Protein AF-A0A1I7UQI5-F1 (afdb_monomer)

Solvent-accessible surface area (backbone atoms only — not comparable to full-atom values): 17359 Å² total; per-residue (Å²): 129,86,78,79,86,52,74,76,81,41,58,71,59,46,50,50,52,36,52,53,43,20,53,55,42,33,64,63,50,48,56,49,46,53,48,48,52,52,36,50,53,63,70,44,54,87,53,52,90,80,51,89,63,70,63,57,62,52,50,47,50,56,50,47,51,53,51,18,48,50,52,23,49,43,56,73,73,66,60,62,61,70,64,60,56,54,51,52,51,50,52,52,50,53,51,46,51,51,45,50,50,50,43,52,52,51,50,54,50,47,52,55,50,49,66,68,43,72,80,77,80,76,63,73,63,60,56,52,48,53,54,48,52,54,53,52,46,58,56,46,51,56,53,52,52,50,50,53,50,51,56,49,54,52,50,51,51,52,52,45,51,71,70,48,68,48,63,85,41,45,68,61,50,51,49,50,48,51,55,72,65,49,85,56,94,84,58,100,49,50,83,63,77,79,70,62,77,86,80,50,43,55,61,51,76,48,79,46,66,30,54,35,90,57,96,70,58,70,74,64,72,65,64,48,58,70,55,73,56,53,78,49,78,47,79,43,32,25,43,76,63,89,94,45,77,44,82,35,94,85,49,92,42,64,30,30,42,38,39,39,40,31,40,34,82,91,42,82,45,41,38,39,36,39,38,37,36,25,46,78,86,39,71,50,59,57,33,39,40,34,43,38,28,79,44,64,50,80,53,79,67,73,57,127

Organism: NCBI:txid1561998

Structure (mmCIF, N/CA/C/O backbone):
data_AF-A0A1I7UQI5-F1
#
_entry.id   AF-A0A1I7UQI5-F1
#
loop_
_atom_site.group_PDB
_atom_site.id
_atom_site.type_symbol
_atom_site.label_atom_id
_atom_site.label_alt_id
_atom_site.label_comp_id
_atom_site.label_asym_id
_atom_site.label_entity_id
_atom_site.label_seq_id
_atom_site.pdbx_PDB_ins_code
_atom_site.Cartn_x
_atom_site.Cartn_y
_atom_site.Cartn_z
_atom_site.occupancy
_atom_site.B_iso_or_equiv
_atom_site.auth_seq_id
_atom_site.auth_comp_id
_atom_site.auth_asym_id
_atom_site.auth_atom_id
_atom_site.pdbx_PDB_model_num
ATOM 1 N N . MET A 1 1 ? -11.517 12.224 18.171 1.00 33.91 1 MET A N 1
ATOM 2 C CA . MET A 1 1 ? -10.289 12.593 17.431 1.00 33.91 1 MET A CA 1
ATOM 3 C C . MET A 1 1 ? -10.422 14.036 16.975 1.00 33.91 1 MET A C 1
ATOM 5 O O . MET A 1 1 ? -11.506 14.374 16.504 1.00 33.91 1 MET A O 1
ATOM 9 N N . PRO A 1 2 ? -9.399 14.891 17.147 1.00 33.44 2 PRO A N 1
ATOM 10 C CA . PRO A 1 2 ? -9.451 16.254 16.631 1.00 33.44 2 PRO A CA 1
ATOM 11 C C . PRO A 1 2 ? -9.632 16.196 15.111 1.00 33.44 2 PRO A C 1
ATOM 13 O O . PRO A 1 2 ? -8.863 15.538 14.413 1.00 33.44 2 PRO A O 1
ATOM 16 N N . ARG A 1 3 ? -10.695 16.830 14.601 1.00 43.22 3 ARG A N 1
ATOM 17 C CA . ARG A 1 3 ? -10.880 17.018 13.159 1.00 43.22 3 ARG A CA 1
ATOM 18 C C . ARG A 1 3 ? -9.778 17.959 12.690 1.00 43.22 3 ARG A C 1
ATOM 20 O O . ARG A 1 3 ? -9.823 19.145 13.004 1.00 43.22 3 ARG A O 1
ATOM 27 N N . ILE A 1 4 ? -8.799 17.416 11.974 1.00 56.75 4 ILE A N 1
ATOM 28 C CA . ILE A 1 4 ? -7.805 18.205 11.245 1.00 56.75 4 ILE A CA 1
ATOM 29 C C . ILE A 1 4 ? -8.594 19.099 10.284 1.00 56.75 4 ILE A C 1
ATOM 31 O O . ILE A 1 4 ? -9.298 18.586 9.414 1.00 56.75 4 ILE A O 1
ATOM 35 N N . LYS A 1 5 ? -8.562 20.418 10.509 1.00 60.91 5 LYS A N 1
ATOM 36 C CA . LYS A 1 5 ? -9.295 21.380 9.676 1.00 60.91 5 LYS A CA 1
ATOM 37 C C . LYS A 1 5 ? -8.558 21.617 8.363 1.00 60.91 5 LYS A C 1
ATOM 39 O O . LYS A 1 5 ? -9.214 21.638 7.331 1.00 60.91 5 LYS A O 1
ATOM 44 N N . ASN A 1 6 ? -7.224 21.698 8.401 1.00 67.44 6 ASN A N 1
ATOM 45 C CA . ASN A 1 6 ? -6.368 21.783 7.222 1.00 67.44 6 ASN A CA 1
ATOM 46 C C . ASN A 1 6 ? -5.118 20.901 7.384 1.00 67.44 6 ASN A C 1
ATOM 48 O O . ASN A 1 6 ? -4.463 20.906 8.422 1.00 67.44 6 ASN A O 1
ATOM 52 N N . LEU A 1 7 ? -4.749 20.165 6.330 1.00 65.94 7 LEU A N 1
ATOM 53 C CA . LEU A 1 7 ? -3.522 19.347 6.291 1.00 65.94 7 LEU A CA 1
ATOM 54 C C . LEU A 1 7 ? -2.232 20.181 6.435 1.00 65.94 7 LEU A C 1
ATOM 56 O O . LEU A 1 7 ? -1.193 19.652 6.824 1.00 65.94 7 LEU A O 1
ATOM 60 N N . TRP A 1 8 ? -2.314 21.483 6.161 1.00 72.25 8 TRP A N 1
ATOM 61 C CA . TRP A 1 8 ? -1.211 22.441 6.255 1.00 72.25 8 TRP A CA 1
ATOM 62 C C . TRP A 1 8 ? -0.840 22.834 7.689 1.00 72.25 8 TRP A C 1
ATOM 64 O O . TRP A 1 8 ? 0.260 23.335 7.907 1.00 72.25 8 TRP A O 1
ATOM 74 N N . ASP A 1 9 ? -1.702 22.551 8.669 1.00 77.38 9 ASP A N 1
ATOM 75 C CA . ASP A 1 9 ? -1.459 22.890 10.077 1.00 77.38 9 ASP A CA 1
ATOM 76 C C . ASP A 1 9 ? -0.324 22.036 10.695 1.00 77.38 9 ASP A C 1
ATOM 78 O O . ASP A 1 9 ? 0.240 22.391 11.728 1.00 77.38 9 ASP A O 1
ATOM 82 N N . TYR A 1 10 ? 0.046 20.920 10.046 1.00 79.94 10 TYR A N 1
ATOM 83 C CA . TYR A 1 10 ? 1.079 19.979 10.502 1.00 79.94 10 TYR A CA 1
ATOM 84 C C . TYR A 1 10 ? 2.062 19.617 9.369 1.00 79.94 10 TYR A C 1
ATOM 86 O O . TYR A 1 10 ? 2.028 18.499 8.842 1.00 79.94 10 TYR A O 1
ATOM 94 N N . PRO A 1 11 ? 2.984 20.525 8.996 1.00 79.81 11 PRO A N 1
ATOM 95 C CA . PRO A 1 11 ? 3.821 20.379 7.801 1.00 79.81 11 PRO A CA 1
ATOM 96 C C . PRO A 1 11 ? 4.747 19.156 7.842 1.00 79.81 11 PRO A C 1
ATOM 98 O O . PRO A 1 11 ? 4.950 18.505 6.820 1.00 79.81 11 PRO A O 1
ATOM 101 N N . PHE A 1 12 ? 5.266 18.782 9.015 1.00 83.25 12 PHE A N 1
ATOM 102 C CA . PHE A 1 12 ? 6.121 17.596 9.157 1.00 83.25 12 PHE A CA 1
ATOM 103 C C . PHE A 1 12 ? 5.365 16.287 8.914 1.00 83.25 12 PHE A C 1
ATOM 105 O O . PHE A 1 12 ? 5.906 15.349 8.332 1.00 83.25 12 PHE A O 1
ATOM 112 N N . LEU A 1 13 ? 4.101 16.229 9.335 1.00 80.75 13 LEU A N 1
ATOM 113 C CA . LEU A 1 13 ? 3.256 15.055 9.147 1.00 80.75 13 LEU A CA 1
ATOM 114 C C . LEU A 1 13 ? 2.812 14.941 7.683 1.00 80.75 13 LEU A C 1
ATOM 116 O O . LEU A 1 13 ? 2.851 13.849 7.121 1.00 80.75 13 LEU A O 1
ATOM 120 N N . LEU A 1 14 ? 2.499 16.074 7.044 1.00 83.12 14 LEU A N 1
ATOM 121 C CA . LEU A 1 14 ? 2.234 16.153 5.607 1.00 83.12 14 LEU A CA 1
ATOM 122 C C . LEU A 1 14 ? 3.444 15.694 4.778 1.00 83.12 14 LEU A C 1
ATOM 124 O O . LEU A 1 14 ? 3.298 14.869 3.879 1.00 83.12 14 LEU A O 1
ATOM 128 N N . LEU A 1 15 ? 4.645 16.177 5.112 1.00 84.69 15 LEU A N 1
ATOM 129 C CA . LEU A 1 15 ? 5.886 15.772 4.450 1.00 84.69 15 LEU A CA 1
ATOM 130 C C . LEU A 1 15 ? 6.135 14.265 4.598 1.00 84.69 15 LEU A C 1
ATOM 132 O O . LEU A 1 15 ? 6.455 13.596 3.617 1.00 84.69 15 LEU A O 1
ATOM 136 N N . GLY A 1 16 ? 5.936 13.719 5.802 1.00 83.44 16 GLY A N 1
ATOM 137 C CA . GLY A 1 16 ? 6.045 12.282 6.055 1.00 83.44 16 GLY A CA 1
ATOM 138 C C . GLY A 1 16 ? 5.052 11.460 5.229 1.00 83.44 16 GLY A C 1
ATOM 139 O O . GLY A 1 16 ? 5.432 10.454 4.633 1.00 83.44 16 GLY A O 1
ATOM 140 N N . MET A 1 17 ? 3.798 11.913 5.123 1.00 82.38 17 MET A N 1
ATOM 141 C CA . MET A 1 17 ? 2.784 11.269 4.282 1.00 82.38 17 MET A CA 1
ATOM 142 C C . MET A 1 17 ? 3.171 11.286 2.800 1.00 82.38 17 MET A C 1
ATOM 144 O O . MET A 1 17 ? 3.051 10.254 2.136 1.00 82.38 17 MET A O 1
ATOM 148 N N . ILE A 1 18 ? 3.668 12.417 2.288 1.00 87.44 18 ILE A N 1
ATOM 149 C CA . ILE A 1 18 ? 4.123 12.539 0.895 1.00 87.44 18 ILE A CA 1
ATOM 150 C C . ILE A 1 18 ? 5.292 11.588 0.636 1.00 87.44 18 ILE A C 1
ATOM 152 O O . ILE A 1 18 ? 5.240 10.829 -0.325 1.00 87.44 18 ILE A O 1
ATOM 156 N N . LEU A 1 19 ? 6.304 11.567 1.507 1.00 87.56 19 LEU A N 1
ATOM 157 C CA . LEU A 1 19 ? 7.486 10.710 1.354 1.00 87.56 19 LEU A CA 1
ATOM 158 C C . LEU A 1 19 ? 7.141 9.216 1.368 1.00 87.56 19 LEU A C 1
ATOM 160 O O . LEU A 1 19 ? 7.628 8.464 0.526 1.00 87.56 19 LEU A O 1
ATOM 164 N N . ILE A 1 20 ? 6.281 8.782 2.294 1.00 86.94 20 ILE A N 1
ATOM 165 C CA . ILE A 1 20 ? 5.856 7.378 2.380 1.00 86.94 20 ILE A CA 1
ATOM 166 C C . ILE A 1 20 ? 5.058 6.987 1.131 1.00 86.94 20 ILE A C 1
ATOM 168 O O . ILE A 1 20 ? 5.325 5.954 0.518 1.00 86.94 20 ILE A O 1
ATOM 172 N N . THR A 1 21 ? 4.104 7.824 0.720 1.00 86.69 21 THR A N 1
ATOM 173 C CA . THR A 1 21 ? 3.265 7.555 -0.461 1.00 86.69 21 THR A CA 1
ATOM 174 C C . THR A 1 21 ? 4.098 7.555 -1.744 1.00 86.69 21 THR A C 1
ATOM 176 O O . THR A 1 21 ? 3.909 6.701 -2.611 1.00 86.69 21 THR A O 1
ATOM 179 N N . HIS A 1 22 ? 5.067 8.468 -1.841 1.00 90.75 22 HIS A N 1
ATOM 180 C CA . HIS A 1 22 ? 6.046 8.524 -2.919 1.00 90.75 22 HIS A CA 1
ATOM 181 C C . HIS A 1 22 ? 6.841 7.222 -3.016 1.00 90.75 22 HIS A C 1
ATOM 183 O O . HIS A 1 22 ? 6.893 6.620 -4.084 1.00 90.75 22 HIS A O 1
ATOM 189 N N . TYR A 1 23 ? 7.399 6.750 -1.898 1.00 89.06 23 TYR A N 1
ATOM 190 C CA . TYR A 1 23 ? 8.184 5.518 -1.855 1.00 89.06 23 TYR A CA 1
ATOM 191 C C . TYR A 1 23 ? 7.389 4.295 -2.339 1.00 89.06 23 TYR A C 1
ATOM 193 O O . TYR A 1 23 ? 7.887 3.509 -3.153 1.00 89.06 23 TYR A O 1
ATOM 201 N N . TYR A 1 24 ? 6.138 4.149 -1.891 1.00 86.25 24 TYR A N 1
ATOM 202 C CA . TYR A 1 24 ? 5.274 3.060 -2.352 1.00 86.25 24 TYR A CA 1
ATOM 203 C C . TYR A 1 24 ? 4.961 3.168 -3.843 1.00 86.25 24 TYR A C 1
ATOM 205 O O . TYR A 1 24 ? 5.088 2.183 -4.569 1.00 86.25 24 TYR A O 1
ATOM 213 N N . THR A 1 25 ? 4.615 4.367 -4.314 1.00 87.12 25 THR A N 1
ATOM 214 C CA . THR A 1 25 ? 4.312 4.598 -5.732 1.00 87.12 25 THR A CA 1
ATOM 215 C C . THR A 1 25 ? 5.527 4.295 -6.603 1.00 87.12 25 THR A C 1
ATOM 217 O O . THR A 1 25 ? 5.424 3.535 -7.565 1.00 87.12 25 THR A O 1
ATOM 220 N N . PHE A 1 26 ? 6.696 4.811 -6.228 1.00 90.31 26 PHE A N 1
ATOM 221 C CA . PHE A 1 26 ? 7.940 4.573 -6.947 1.00 90.31 26 PHE A CA 1
ATOM 222 C C . PHE A 1 26 ? 8.262 3.082 -7.025 1.00 90.31 26 PHE A C 1
ATOM 224 O O . PHE A 1 26 ? 8.600 2.591 -8.096 1.00 90.31 26 PHE A O 1
ATOM 231 N N . SER A 1 27 ? 8.079 2.332 -5.936 1.00 85.19 27 SER A N 1
ATOM 232 C CA . SER A 1 27 ? 8.326 0.883 -5.915 1.00 85.19 27 SER A CA 1
ATOM 233 C C . SER A 1 27 ? 7.479 0.122 -6.945 1.00 85.19 27 SER A C 1
ATOM 235 O O . SER A 1 27 ? 7.975 -0.808 -7.582 1.00 85.19 27 SER A O 1
ATOM 237 N N . VAL A 1 28 ? 6.226 0.539 -7.157 1.00 81.19 28 VAL A N 1
ATOM 238 C CA . VAL A 1 28 ? 5.327 -0.064 -8.155 1.00 81.19 28 VAL A CA 1
ATOM 239 C C . VAL A 1 28 ? 5.726 0.340 -9.578 1.00 81.19 28 VAL A C 1
ATOM 241 O O . VAL A 1 28 ? 5.841 -0.510 -10.464 1.00 81.19 28 VAL A O 1
ATOM 244 N N . VAL A 1 29 ? 5.968 1.631 -9.826 1.00 86.69 29 VAL A N 1
ATOM 245 C CA . VAL A 1 29 ? 6.236 2.134 -11.186 1.00 86.69 29 VAL A CA 1
ATOM 246 C C . VAL A 1 29 ? 7.680 1.840 -11.634 1.00 86.69 29 VAL A C 1
ATOM 248 O O . VAL A 1 29 ? 7.923 1.676 -12.830 1.00 86.69 29 VAL A O 1
ATOM 251 N N . ALA A 1 30 ? 8.629 1.654 -10.710 1.00 86.81 30 ALA A N 1
ATOM 252 C CA . ALA A 1 30 ? 10.024 1.315 -11.007 1.00 86.81 30 ALA A CA 1
ATOM 253 C C . ALA A 1 30 ? 10.160 0.054 -11.872 1.00 86.81 30 ALA A C 1
ATOM 255 O O . ALA A 1 30 ? 10.997 0.013 -12.776 1.00 86.81 30 ALA A O 1
ATOM 256 N N . LEU A 1 31 ? 9.297 -0.948 -11.672 1.00 80.75 31 LEU A N 1
ATOM 257 C CA . LEU A 1 31 ? 9.286 -2.146 -12.514 1.00 80.75 31 LEU A CA 1
ATOM 258 C C . LEU A 1 31 ? 8.935 -1.830 -13.978 1.00 80.75 31 LEU A C 1
ATOM 260 O O . LEU A 1 31 ? 9.502 -2.421 -14.901 1.00 80.75 31 LEU A O 1
ATOM 264 N N . THR A 1 32 ? 8.040 -0.867 -14.188 1.00 84.38 32 THR A N 1
ATOM 265 C CA . THR A 1 32 ? 7.670 -0.376 -15.522 1.00 84.38 32 THR A CA 1
ATOM 266 C C . THR A 1 32 ? 8.858 0.323 -16.183 1.00 84.38 32 THR A C 1
ATOM 268 O O . THR A 1 32 ? 9.126 0.123 -17.365 1.00 84.38 32 THR A O 1
ATOM 271 N N . GLY A 1 33 ? 9.637 1.095 -15.418 1.00 87.06 33 GLY A N 1
ATOM 272 C CA . GLY A 1 33 ? 10.876 1.691 -15.925 1.00 87.06 33 GLY A CA 1
ATOM 273 C C . GLY A 1 33 ? 11.925 0.652 -16.304 1.00 87.06 33 GLY A C 1
ATOM 274 O O . GLY A 1 33 ? 12.543 0.770 -17.359 1.00 87.06 33 GLY A O 1
ATOM 275 N N . LEU A 1 34 ? 12.092 -0.399 -15.494 1.00 84.12 34 LEU A N 1
ATOM 276 C CA . LEU A 1 34 ? 13.011 -1.499 -15.800 1.00 84.12 34 LEU A CA 1
ATOM 277 C C . LEU A 1 34 ? 12.591 -2.252 -17.069 1.00 84.12 34 LEU A C 1
ATOM 279 O O . LEU A 1 34 ? 13.417 -2.490 -17.946 1.00 84.12 34 LEU A O 1
ATOM 283 N N . THR A 1 35 ? 11.312 -2.602 -17.219 1.00 82.50 35 THR A N 1
ATOM 284 C CA . THR A 1 35 ? 10.811 -3.249 -18.447 1.00 82.50 35 THR A CA 1
ATOM 285 C C . THR A 1 35 ? 10.954 -2.338 -19.668 1.00 82.50 35 THR A C 1
ATOM 287 O O . THR A 1 35 ? 11.328 -2.807 -20.747 1.00 82.50 35 THR A O 1
ATOM 290 N N . PHE A 1 36 ? 10.740 -1.033 -19.511 1.00 86.38 36 PHE A N 1
ATOM 291 C CA . PHE A 1 36 ? 10.950 -0.063 -20.581 1.00 86.38 36 PHE A CA 1
ATOM 292 C C . PHE A 1 36 ? 12.431 0.063 -20.976 1.00 86.38 36 PHE A C 1
ATOM 294 O O . PHE A 1 36 ? 12.756 -0.022 -22.160 1.00 86.38 36 PHE A O 1
ATOM 301 N N . GLU A 1 37 ? 13.350 0.161 -20.009 1.00 85.88 37 GLU A N 1
ATOM 302 C CA . GLU A 1 37 ? 14.800 0.149 -20.255 1.00 85.88 37 GLU A CA 1
ATOM 303 C C . GLU A 1 37 ? 15.207 -1.094 -21.062 1.00 85.88 37 GLU A C 1
ATOM 305 O O . GLU A 1 37 ? 15.914 -0.995 -22.069 1.00 85.88 37 GLU A O 1
ATOM 310 N N . ARG A 1 38 ? 14.711 -2.271 -20.664 1.00 81.12 38 ARG A N 1
ATOM 311 C CA . ARG A 1 38 ? 14.996 -3.537 -21.356 1.00 81.12 38 ARG A CA 1
ATOM 312 C C . ARG A 1 38 ? 14.400 -3.581 -22.760 1.00 81.12 38 ARG A C 1
ATOM 314 O O . ARG A 1 38 ? 15.026 -4.134 -23.666 1.00 81.12 38 ARG A O 1
ATOM 321 N N . SER A 1 39 ? 13.241 -2.961 -22.969 1.00 82.94 39 SER A N 1
ATOM 322 C CA . SER A 1 39 ? 12.638 -2.803 -24.299 1.00 82.94 39 SER A CA 1
ATOM 323 C C . SER A 1 39 ? 13.526 -1.949 -25.207 1.00 82.94 39 SER A C 1
ATOM 325 O O . SER A 1 39 ? 13.836 -2.363 -26.323 1.00 82.94 39 SER A O 1
ATOM 327 N N . CYS A 1 40 ? 14.029 -0.819 -24.700 1.00 82.88 40 CYS A N 1
ATOM 328 C CA . CYS A 1 40 ? 14.986 0.038 -25.403 1.00 82.88 40 CYS A CA 1
ATOM 329 C C . CYS A 1 40 ? 16.292 -0.701 -25.732 1.00 82.88 40 CYS A C 1
ATOM 331 O O . CYS A 1 40 ? 16.776 -0.623 -26.861 1.00 82.88 40 CYS A O 1
ATOM 333 N N . ALA A 1 41 ? 16.849 -1.456 -24.780 1.00 78.75 41 ALA A N 1
ATOM 334 C CA . ALA A 1 41 ? 18.060 -2.249 -25.001 1.00 78.75 41 ALA A CA 1
ATOM 335 C C . ALA A 1 41 ? 17.860 -3.334 -26.075 1.00 78.75 41 ALA A C 1
ATOM 337 O O . ALA A 1 41 ? 18.749 -3.572 -26.889 1.00 78.75 41 ALA A O 1
ATOM 338 N N . THR A 1 42 ? 16.675 -3.951 -26.116 1.00 77.62 42 THR A N 1
ATOM 339 C CA . THR A 1 42 ? 16.319 -4.950 -27.136 1.00 77.62 42 THR A CA 1
ATOM 340 C C . THR A 1 42 ? 16.144 -4.309 -28.515 1.00 77.62 42 THR A C 1
ATOM 342 O O . THR A 1 42 ? 16.568 -4.884 -29.515 1.00 77.62 42 THR A O 1
ATOM 345 N N . PHE A 1 43 ? 15.561 -3.109 -28.582 1.00 79.38 43 PHE A N 1
ATOM 346 C CA . PHE A 1 43 ? 15.359 -2.379 -29.835 1.00 79.38 43 PHE A CA 1
ATOM 347 C C . PHE A 1 43 ? 16.677 -1.893 -30.456 1.00 79.38 43 PHE A C 1
ATOM 349 O O . PHE A 1 43 ? 16.902 -2.068 -31.652 1.00 79.38 43 PHE A O 1
ATOM 356 N N . TRP A 1 44 ? 17.580 -1.328 -29.648 1.00 75.81 44 TRP A N 1
ATOM 357 C CA . TRP A 1 44 ? 18.878 -0.809 -30.107 1.00 75.81 44 TRP A CA 1
ATOM 358 C C . TRP A 1 44 ? 20.014 -1.836 -30.083 1.00 75.81 44 TRP A C 1
ATOM 360 O O . TRP A 1 44 ? 21.183 -1.456 -30.051 1.00 75.81 44 TRP A O 1
ATOM 370 N N . MET A 1 45 ? 19.695 -3.127 -30.152 1.00 72.44 45 MET A N 1
ATOM 371 C CA . MET A 1 45 ? 20.692 -4.199 -30.090 1.00 72.44 45 MET A CA 1
ATOM 372 C C . MET A 1 45 ? 21.771 -4.087 -31.183 1.00 72.44 45 MET A C 1
ATOM 374 O O . MET A 1 45 ? 22.927 -4.399 -30.922 1.00 72.44 45 MET A O 1
ATOM 378 N N . ASN A 1 46 ? 21.422 -3.580 -32.372 1.00 66.94 46 ASN A N 1
ATOM 379 C CA . ASN A 1 46 ? 22.356 -3.445 -33.499 1.00 66.94 46 ASN A CA 1
ATOM 380 C C . ASN A 1 46 ? 23.434 -2.366 -33.290 1.00 66.94 46 ASN A C 1
ATOM 382 O O . ASN A 1 46 ? 24.576 -2.569 -33.681 1.00 66.94 46 ASN A O 1
ATOM 386 N N . ASP A 1 47 ? 23.086 -1.238 -32.663 1.00 70.56 47 ASP A N 1
ATOM 387 C CA . ASP A 1 47 ? 23.998 -0.094 -32.461 1.00 70.56 47 ASP A CA 1
ATOM 388 C C . ASP A 1 47 ? 24.636 -0.085 -31.065 1.00 70.56 47 ASP A C 1
ATOM 390 O O . ASP A 1 47 ? 25.312 0.875 -30.671 1.00 70.56 47 ASP A O 1
ATOM 394 N N . TYR A 1 48 ? 24.379 -1.134 -30.285 1.00 63.75 48 TYR A N 1
ATOM 395 C CA . TYR A 1 48 ? 24.766 -1.210 -28.884 1.00 63.75 48 TYR A CA 1
ATOM 396 C C . TYR A 1 48 ? 26.292 -1.187 -28.704 1.00 63.75 48 TYR A C 1
ATOM 398 O O . TYR A 1 48 ? 26.793 -0.617 -27.736 1.00 63.75 48 TYR A O 1
ATOM 406 N N . GLU A 1 49 ? 27.035 -1.742 -29.668 1.00 57.34 49 GLU A N 1
ATOM 407 C CA . GLU A 1 49 ? 28.505 -1.770 -29.674 1.00 57.34 49 GLU A CA 1
ATOM 408 C C . GLU A 1 49 ? 29.129 -0.381 -29.912 1.00 57.34 49 GLU A C 1
ATOM 410 O O . GLU A 1 49 ? 30.224 -0.101 -29.426 1.00 57.34 49 GLU A O 1
ATOM 415 N N . SER A 1 50 ? 28.444 0.517 -30.627 1.00 62.91 50 SER A N 1
ATOM 416 C CA . SER A 1 50 ? 29.045 1.770 -31.107 1.00 62.91 50 SER A CA 1
ATOM 417 C C . SER A 1 50 ? 28.720 2.992 -30.250 1.00 62.91 50 SER A C 1
ATOM 419 O O . SER A 1 50 ? 29.462 3.974 -30.278 1.00 62.91 50 SER A O 1
ATOM 421 N N . LYS A 1 51 ? 27.611 2.980 -29.496 1.00 75.62 51 LYS A N 1
ATOM 422 C CA . LYS A 1 51 ? 27.168 4.145 -28.710 1.00 75.62 51 LYS A CA 1
ATOM 423 C C . LYS A 1 51 ? 26.684 3.743 -27.319 1.00 75.62 51 LYS A C 1
ATOM 425 O O . LYS A 1 51 ? 25.587 3.211 -27.170 1.00 75.62 51 LYS A O 1
ATOM 430 N N . LYS A 1 52 ? 27.443 4.112 -26.280 1.00 76.44 52 LYS A N 1
ATOM 431 C CA . LYS A 1 52 ? 26.960 4.083 -24.888 1.00 76.44 52 LYS A CA 1
ATOM 432 C C . LYS A 1 52 ? 25.886 5.160 -24.699 1.00 76.44 52 LYS A C 1
ATOM 434 O O . LYS A 1 52 ? 26.123 6.323 -25.018 1.00 76.44 52 LYS A O 1
ATOM 439 N N . ARG A 1 53 ? 24.712 4.789 -24.174 1.00 79.06 53 ARG A N 1
ATOM 440 C CA . ARG A 1 53 ? 23.561 5.699 -23.984 1.00 79.06 53 ARG A CA 1
ATOM 441 C C . ARG A 1 53 ? 23.087 5.741 -22.522 1.00 79.06 53 ARG A C 1
ATOM 443 O O . ARG A 1 53 ? 21.960 5.336 -22.245 1.00 79.06 53 ARG A O 1
ATOM 450 N N . PRO A 1 54 ? 23.900 6.251 -21.577 1.00 80.75 54 PRO A N 1
ATOM 451 C CA . PRO A 1 54 ? 23.485 6.359 -20.173 1.00 80.75 54 PRO A CA 1
ATOM 452 C C . PRO A 1 54 ? 22.280 7.295 -19.981 1.00 80.75 54 PRO A C 1
ATOM 454 O O . PRO A 1 54 ? 21.509 7.129 -19.040 1.00 80.75 54 PRO A O 1
ATOM 457 N N . GLY A 1 55 ? 22.074 8.242 -20.905 1.00 85.62 55 GLY A N 1
ATOM 458 C CA . GLY A 1 55 ? 20.962 9.192 -20.854 1.00 85.62 55 GLY A CA 1
ATOM 459 C C . GLY A 1 55 ? 19.574 8.546 -20.870 1.00 85.62 55 GLY A C 1
ATOM 460 O O . GLY A 1 55 ? 18.650 9.134 -20.324 1.00 85.62 55 GLY A O 1
ATOM 461 N N . ILE A 1 56 ? 19.419 7.336 -21.426 1.00 86.06 56 ILE A N 1
ATOM 462 C CA . ILE A 1 56 ? 18.123 6.638 -21.453 1.00 86.06 56 ILE A CA 1
ATOM 463 C C . ILE A 1 56 ? 17.707 6.243 -20.032 1.00 86.06 56 ILE A C 1
ATOM 465 O O . ILE A 1 56 ? 16.611 6.588 -19.602 1.00 86.06 56 ILE A O 1
ATOM 469 N N . SER A 1 57 ? 18.586 5.577 -19.279 1.00 86.88 57 SER A N 1
ATOM 470 C CA . SER A 1 57 ? 18.278 5.151 -17.908 1.00 86.88 57 SER A CA 1
ATOM 471 C C . SER A 1 57 ? 18.123 6.351 -16.964 1.00 86.88 57 SER A C 1
ATOM 473 O O . SER A 1 57 ? 17.234 6.341 -16.118 1.00 86.88 57 SER A O 1
ATOM 475 N N . ILE A 1 58 ? 18.912 7.419 -17.152 1.00 89.94 58 ILE A N 1
ATOM 476 C CA . ILE A 1 58 ? 18.770 8.674 -16.385 1.00 89.94 58 ILE A CA 1
ATOM 477 C C . ILE A 1 58 ? 17.412 9.330 -16.661 1.00 89.94 58 ILE A C 1
ATOM 479 O O . ILE A 1 58 ? 16.719 9.722 -15.725 1.00 89.94 58 ILE A O 1
ATOM 483 N N . PHE A 1 59 ? 17.009 9.421 -17.931 1.00 92.50 59 PHE A N 1
ATOM 484 C CA . PHE A 1 59 ? 15.713 9.980 -18.311 1.00 92.50 59 PHE A CA 1
ATOM 485 C C . PHE A 1 59 ? 14.553 9.182 -17.709 1.00 92.50 59 PHE A C 1
ATOM 487 O O . PHE A 1 59 ? 13.650 9.771 -17.119 1.00 92.50 59 PHE A O 1
ATOM 494 N N . ILE A 1 60 ? 14.600 7.848 -17.809 1.00 91.62 60 ILE A N 1
ATOM 495 C CA . ILE A 1 60 ? 13.586 6.962 -17.223 1.00 91.62 60 ILE A CA 1
ATOM 496 C C . ILE A 1 60 ? 13.506 7.177 -15.711 1.00 91.62 60 ILE A C 1
ATOM 498 O O . ILE A 1 60 ? 12.412 7.331 -15.179 1.00 91.62 60 ILE A O 1
ATOM 502 N N . PHE A 1 61 ? 14.649 7.226 -15.025 1.00 92.62 61 PHE A N 1
ATOM 503 C CA . PHE A 1 61 ? 14.694 7.425 -13.580 1.00 92.62 61 PHE A CA 1
ATOM 504 C C . PHE A 1 61 ? 14.069 8.763 -13.160 1.00 92.62 61 PHE A C 1
ATOM 506 O O . PHE A 1 61 ? 13.181 8.779 -12.313 1.00 92.62 61 PHE A O 1
ATOM 513 N N . ILE A 1 62 ? 14.465 9.871 -13.797 1.00 93.94 62 ILE A N 1
ATOM 514 C CA . ILE A 1 62 ? 13.912 11.203 -13.501 1.00 93.94 62 ILE A CA 1
ATOM 515 C C . ILE A 1 62 ? 12.406 11.241 -13.780 1.00 93.94 62 ILE A C 1
ATOM 517 O O . ILE A 1 62 ? 11.642 11.782 -12.984 1.00 93.94 62 ILE A O 1
ATOM 521 N N . PHE A 1 63 ? 11.965 10.648 -14.890 1.00 93.50 63 PHE A N 1
ATOM 522 C CA . PHE A 1 63 ? 10.548 10.583 -15.232 1.00 93.50 63 PHE A CA 1
ATOM 523 C C . PHE A 1 63 ? 9.739 9.814 -14.180 1.00 93.50 63 PHE A C 1
ATOM 525 O O . PHE A 1 63 ? 8.684 10.282 -13.758 1.00 93.50 63 PHE A O 1
ATOM 532 N N . LEU A 1 64 ? 10.241 8.662 -13.727 1.00 93.19 64 LEU A N 1
ATOM 533 C CA . LEU A 1 64 ? 9.595 7.856 -12.693 1.00 93.19 64 LEU A CA 1
ATOM 534 C C . LEU A 1 64 ? 9.507 8.576 -11.347 1.00 93.19 64 LEU A C 1
ATOM 536 O O . LEU A 1 64 ? 8.476 8.482 -10.680 1.00 93.19 64 LEU A O 1
ATOM 540 N N . GLU A 1 65 ? 10.559 9.295 -10.964 1.00 93.56 65 GLU A N 1
ATOM 541 C CA . GLU A 1 65 ? 10.598 10.067 -9.722 1.00 93.56 65 GLU A CA 1
ATOM 542 C C . GLU A 1 65 ? 9.556 11.195 -9.752 1.00 93.56 65 GLU A C 1
ATOM 544 O O . GLU A 1 65 ? 8.716 11.312 -8.860 1.00 93.56 65 GLU A O 1
ATOM 549 N N . LEU A 1 66 ? 9.525 11.976 -10.838 1.00 93.44 66 LEU A N 1
ATOM 550 C CA . LEU A 1 66 ? 8.550 13.056 -11.014 1.00 93.44 66 LEU A CA 1
ATOM 551 C C . LEU A 1 66 ? 7.113 12.531 -11.073 1.00 93.44 66 LEU A C 1
ATOM 553 O O . LEU A 1 66 ? 6.213 13.116 -10.469 1.00 93.44 66 LEU A O 1
ATOM 557 N N . PHE A 1 67 ? 6.892 11.418 -11.773 1.00 91.38 67 PHE A N 1
ATOM 558 C CA . PHE A 1 67 ? 5.582 10.782 -11.848 1.00 91.38 67 PHE A CA 1
ATOM 559 C C . PHE A 1 67 ? 5.116 10.298 -10.470 1.00 91.38 67 PHE A C 1
ATOM 561 O O . PHE A 1 67 ? 3.984 10.563 -10.068 1.00 91.38 67 PHE A O 1
ATOM 568 N N . SER A 1 68 ? 5.999 9.656 -9.706 1.00 92.19 68 SER A N 1
ATOM 569 C CA . SER A 1 68 ? 5.686 9.170 -8.358 1.00 92.19 68 SER A CA 1
ATOM 570 C C . SER A 1 68 ? 5.396 10.322 -7.396 1.00 92.19 68 SER A C 1
ATOM 572 O O . SER A 1 68 ? 4.463 10.239 -6.594 1.00 92.19 68 SER A O 1
ATOM 574 N N . ALA A 1 69 ? 6.135 11.430 -7.504 1.00 91.12 69 ALA A N 1
ATOM 575 C CA . ALA A 1 69 ? 5.912 12.628 -6.696 1.00 91.12 69 ALA A CA 1
ATOM 576 C C . ALA A 1 69 ? 4.572 13.296 -7.029 1.00 91.12 69 ALA A C 1
ATOM 578 O O . ALA A 1 69 ? 3.831 13.687 -6.125 1.00 91.12 69 ALA A O 1
ATOM 579 N N . PHE A 1 70 ? 4.220 13.362 -8.315 1.00 90.12 70 PHE A N 1
ATOM 580 C CA . PHE A 1 70 ? 2.931 13.878 -8.770 1.00 90.12 70 PHE A CA 1
ATOM 581 C C . PHE A 1 70 ? 1.756 13.048 -8.235 1.00 90.12 70 PHE A C 1
ATOM 583 O O . PHE A 1 70 ? 0.778 13.598 -7.723 1.00 90.12 70 PHE A O 1
ATOM 590 N N . ILE A 1 71 ? 1.861 11.720 -8.289 1.00 88.56 71 ILE A N 1
ATOM 591 C CA . ILE A 1 71 ? 0.850 10.801 -7.751 1.00 88.56 71 ILE A CA 1
ATOM 592 C C . ILE A 1 71 ? 0.709 10.968 -6.231 1.00 88.56 71 ILE A C 1
ATOM 594 O O . ILE A 1 71 ? -0.404 11.125 -5.730 1.00 88.56 71 ILE A O 1
ATOM 598 N N . ALA A 1 72 ? 1.821 11.020 -5.493 1.00 89.19 72 ALA A N 1
ATOM 599 C CA . ALA A 1 72 ? 1.792 11.226 -4.046 1.00 89.19 72 ALA A CA 1
ATOM 600 C C . ALA A 1 72 ? 1.142 12.567 -3.664 1.00 89.19 72 ALA A C 1
ATOM 602 O O . ALA A 1 72 ? 0.310 12.626 -2.757 1.00 89.19 72 ALA A O 1
ATOM 603 N N . PHE A 1 73 ? 1.473 13.640 -4.387 1.00 86.56 73 PHE A N 1
ATOM 604 C CA . PHE A 1 73 ? 0.889 14.959 -4.164 1.00 86.56 73 PHE A CA 1
ATOM 605 C C . PHE A 1 73 ? -0.622 14.967 -4.419 1.00 86.56 73 PHE A C 1
ATOM 607 O O . PHE A 1 73 ? -1.389 15.443 -3.579 1.00 86.56 73 PHE A O 1
ATOM 614 N N . THR A 1 74 ? -1.065 14.415 -5.550 1.00 85.12 74 THR A N 1
ATOM 615 C CA . THR A 1 74 ? -2.485 14.401 -5.937 1.00 85.12 74 THR A CA 1
ATOM 616 C C . THR A 1 74 ? -3.334 13.510 -5.025 1.00 85.12 74 THR A C 1
ATOM 618 O O . THR A 1 74 ? -4.453 13.898 -4.686 1.00 85.12 74 THR A O 1
ATOM 621 N N . TRP A 1 75 ? -2.799 12.382 -4.540 1.00 82.75 75 TRP A N 1
ATOM 622 C CA . TRP A 1 75 ? -3.460 11.528 -3.539 1.00 82.75 75 TRP A CA 1
ATOM 623 C C . TRP A 1 75 ? -3.772 12.290 -2.247 1.00 82.75 75 TRP A C 1
ATOM 625 O O . TRP A 1 75 ? -4.886 12.224 -1.729 1.00 82.75 75 TRP A O 1
ATOM 635 N N . ILE A 1 76 ? -2.797 13.047 -1.743 1.00 81.75 76 ILE A N 1
ATOM 636 C CA . ILE A 1 76 ? -2.880 13.689 -0.428 1.00 81.75 76 ILE A CA 1
ATOM 637 C C . ILE A 1 76 ? -3.673 14.998 -0.478 1.00 81.75 76 ILE A C 1
ATOM 639 O O . ILE A 1 76 ? -4.451 15.280 0.433 1.00 81.75 76 ILE A O 1
ATOM 643 N N . THR A 1 77 ? -3.479 15.804 -1.524 1.00 78.69 77 THR A N 1
ATOM 644 C CA . THR A 1 77 ? -4.031 17.167 -1.590 1.00 78.69 77 THR A CA 1
ATOM 645 C C . THR A 1 77 ? -5.370 17.253 -2.307 1.00 78.69 77 THR A C 1
ATOM 647 O O . THR A 1 77 ? -6.265 17.945 -1.831 1.00 78.69 77 THR A O 1
ATOM 650 N N . LEU A 1 78 ? -5.527 16.554 -3.435 1.00 77.12 78 LEU A N 1
ATOM 651 C CA . LEU A 1 78 ? -6.725 16.660 -4.273 1.00 77.12 78 LEU A CA 1
ATOM 652 C C . LEU A 1 78 ? -7.800 15.637 -3.899 1.00 77.12 78 LEU A C 1
ATOM 654 O O . LEU A 1 78 ? -8.924 15.755 -4.379 1.00 77.12 78 LEU A O 1
ATOM 658 N N . GLN A 1 79 ? -7.460 14.648 -3.058 1.00 71.38 79 GLN A N 1
ATOM 659 C CA . GLN A 1 79 ? -8.362 13.588 -2.591 1.00 71.38 79 GLN A CA 1
ATOM 660 C C . GLN A 1 79 ? -9.222 13.015 -3.726 1.00 71.38 79 GLN A C 1
ATOM 662 O O . GLN A 1 79 ? -10.441 12.867 -3.602 1.00 71.38 79 GLN A O 1
ATOM 667 N N . PHE A 1 80 ? -8.590 12.730 -4.869 1.00 71.44 80 PHE A N 1
ATOM 668 C CA . PHE A 1 80 ? -9.308 12.186 -6.012 1.00 71.44 80 PHE A CA 1
ATOM 669 C C . PHE A 1 80 ? -10.036 10.899 -5.638 1.00 71.44 80 PHE A C 1
ATOM 671 O O . PHE A 1 80 ? -9.539 10.079 -4.864 1.00 71.44 80 PHE A O 1
ATOM 678 N N . ASN A 1 81 ? -11.217 10.724 -6.233 1.00 75.12 81 ASN A N 1
ATOM 679 C CA . ASN A 1 81 ? -12.031 9.532 -6.044 1.00 75.12 81 ASN A CA 1
ATOM 680 C C . ASN A 1 81 ? -11.197 8.270 -6.335 1.00 75.12 81 ASN A C 1
ATOM 682 O O . ASN A 1 81 ? -10.441 8.236 -7.311 1.00 75.12 81 ASN A O 1
ATOM 686 N N . SER A 1 82 ? -11.365 7.230 -5.511 1.00 74.56 82 SER A N 1
ATOM 687 C CA . SER A 1 82 ? -10.667 5.940 -5.624 1.00 74.56 82 SER A CA 1
ATOM 688 C C . SER A 1 82 ? -10.758 5.328 -7.025 1.00 74.56 82 SER A C 1
ATOM 690 O O . SER A 1 82 ? -9.842 4.628 -7.449 1.00 74.56 82 SER A O 1
ATOM 692 N N . TYR A 1 83 ? -11.806 5.658 -7.785 1.00 77.06 83 TYR A N 1
ATOM 693 C CA . TYR A 1 83 ? -11.962 5.268 -9.185 1.00 77.06 83 TYR A CA 1
ATOM 694 C C . TYR A 1 83 ? -10.775 5.661 -10.083 1.00 77.06 83 TYR A C 1
ATOM 696 O O . TYR A 1 83 ? -10.268 4.821 -10.825 1.00 77.06 83 TYR A O 1
ATOM 704 N N . TYR A 1 84 ? -10.292 6.907 -10.010 1.00 80.94 84 TYR A N 1
ATOM 705 C CA . TYR A 1 84 ? -9.204 7.373 -10.881 1.00 80.94 84 TYR A CA 1
ATOM 706 C C . TYR A 1 84 ? -7.902 6.610 -10.623 1.00 80.94 84 TYR A C 1
ATOM 708 O O . TYR A 1 84 ? -7.161 6.303 -11.554 1.00 80.94 84 TYR A O 1
ATOM 716 N N . TRP A 1 85 ? -7.663 6.232 -9.370 1.00 77.31 85 TRP A N 1
ATOM 717 C CA . TRP A 1 85 ? -6.493 5.461 -8.960 1.00 77.31 85 TRP A CA 1
ATOM 718 C C . TRP A 1 85 ? -6.514 4.036 -9.499 1.00 77.31 85 TRP A C 1
ATOM 720 O O . TRP A 1 85 ? -5.497 3.547 -9.990 1.00 77.31 85 TRP A O 1
ATOM 730 N N . ILE A 1 86 ? -7.689 3.402 -9.495 1.00 77.69 86 ILE A N 1
ATOM 731 C CA . ILE A 1 86 ? -7.886 2.086 -10.111 1.00 77.69 86 ILE A CA 1
ATOM 732 C C . ILE A 1 86 ? -7.627 2.168 -11.619 1.00 77.69 86 ILE A C 1
ATOM 734 O O . ILE A 1 86 ? -6.930 1.317 -12.167 1.00 77.69 86 ILE A O 1
ATOM 738 N N . VAL A 1 87 ? -8.128 3.210 -12.292 1.00 82.50 87 VAL A N 1
ATOM 739 C CA . VAL A 1 87 ? -7.891 3.412 -13.730 1.00 82.50 87 VAL A CA 1
ATOM 740 C C . VAL A 1 87 ? -6.399 3.586 -14.028 1.00 82.50 87 VAL A C 1
ATOM 742 O O . VAL A 1 87 ? -5.886 2.930 -14.933 1.00 82.50 87 VAL A O 1
ATOM 745 N N . ILE A 1 88 ? -5.678 4.402 -13.252 1.00 82.88 88 ILE A N 1
ATOM 746 C CA . ILE A 1 88 ? -4.224 4.581 -13.400 1.00 82.88 88 ILE A CA 1
ATOM 747 C C . ILE A 1 88 ? -3.487 3.249 -13.192 1.00 82.88 88 ILE A C 1
ATOM 749 O O . ILE A 1 88 ? -2.642 2.888 -14.010 1.00 82.88 88 ILE A O 1
ATOM 753 N N . GLY A 1 89 ? -3.841 2.480 -12.157 1.00 80.94 89 GLY A N 1
ATOM 754 C CA . GLY A 1 89 ? -3.263 1.155 -11.911 1.00 80.94 89 GLY A CA 1
ATOM 755 C C . GLY A 1 89 ? -3.489 0.182 -13.074 1.00 80.94 89 GLY A C 1
ATOM 756 O O . GLY A 1 89 ? -2.557 -0.493 -13.513 1.00 80.94 89 GLY A O 1
ATOM 757 N N . MET A 1 90 ? -4.696 0.167 -13.647 1.00 82.62 90 MET A N 1
ATOM 758 C CA . MET A 1 90 ? -5.019 -0.651 -14.823 1.00 82.62 90 MET A CA 1
ATOM 759 C C . MET A 1 90 ? -4.225 -0.226 -16.065 1.00 82.62 90 MET A C 1
ATOM 761 O O . MET A 1 90 ? -3.744 -1.083 -16.806 1.00 82.62 90 MET A O 1
ATOM 765 N N . LEU A 1 91 ? -4.030 1.077 -16.284 1.00 85.81 91 LEU A N 1
ATOM 766 C CA . LEU A 1 91 ? -3.200 1.582 -17.383 1.00 85.81 91 LEU A CA 1
ATOM 767 C C . LEU A 1 91 ? -1.732 1.160 -17.232 1.00 85.81 91 LEU A C 1
ATOM 769 O O . LEU A 1 91 ? -1.108 0.745 -18.213 1.00 85.81 91 LEU A O 1
ATOM 773 N N . VAL A 1 92 ? -1.189 1.207 -16.011 1.00 83.88 92 VAL A N 1
ATOM 774 C CA . VAL A 1 92 ? 0.172 0.730 -15.715 1.00 83.88 92 VAL A CA 1
ATOM 775 C C . VAL A 1 92 ? 0.288 -0.772 -15.987 1.00 83.88 92 VAL A C 1
ATOM 777 O O . VAL A 1 92 ? 1.251 -1.205 -16.621 1.00 83.88 92 VAL A O 1
ATOM 780 N N . LEU A 1 93 ? -0.704 -1.570 -15.586 1.00 82.00 93 LEU A N 1
ATOM 781 C CA . LEU A 1 93 ? -0.741 -3.007 -15.869 1.00 82.00 93 LEU A CA 1
ATOM 782 C C . LEU A 1 93 ? -0.747 -3.312 -17.369 1.00 82.00 93 LEU A C 1
ATOM 784 O O . LEU A 1 93 ? 0.072 -4.102 -17.840 1.00 82.00 93 LEU A O 1
ATOM 788 N N . ILE A 1 94 ? -1.637 -2.665 -18.126 1.00 84.94 94 ILE A N 1
ATOM 789 C CA . ILE A 1 94 ? -1.732 -2.844 -19.581 1.00 84.94 94 ILE A CA 1
ATOM 790 C C . ILE A 1 94 ? -0.400 -2.478 -20.240 1.00 84.94 94 ILE A C 1
ATOM 792 O O . ILE A 1 94 ? 0.105 -3.231 -21.073 1.00 84.94 94 ILE A O 1
ATOM 796 N N . THR A 1 95 ? 0.207 -1.363 -19.829 1.00 85.06 95 THR A N 1
ATOM 797 C CA . THR A 1 95 ? 1.505 -0.918 -20.354 1.00 85.06 95 THR A CA 1
ATOM 798 C C . THR A 1 95 ? 2.601 -1.952 -20.086 1.00 85.06 95 THR A C 1
ATOM 800 O O . THR A 1 95 ? 3.344 -2.302 -21.002 1.00 85.06 95 THR A O 1
ATOM 803 N N . ASN A 1 96 ? 2.674 -2.508 -18.872 1.00 83.81 96 ASN A N 1
ATOM 804 C CA . ASN A 1 96 ? 3.641 -3.559 -18.534 1.00 83.81 96 ASN A CA 1
ATOM 805 C C . ASN A 1 96 ? 3.446 -4.825 -19.376 1.00 83.81 96 ASN A C 1
ATOM 807 O O . ASN A 1 96 ? 4.424 -5.376 -19.882 1.00 83.81 96 ASN A O 1
ATOM 811 N N . PHE A 1 97 ? 2.201 -5.265 -19.580 1.00 83.75 97 PHE A N 1
ATOM 812 C CA . PHE A 1 97 ? 1.903 -6.411 -20.443 1.00 83.75 97 PHE A CA 1
ATOM 813 C C . PHE A 1 97 ? 2.335 -6.175 -21.891 1.00 83.75 97 PHE A C 1
ATOM 815 O O . PHE A 1 97 ? 2.947 -7.056 -22.498 1.00 83.75 97 PHE A O 1
ATOM 822 N N . MET A 1 98 ? 2.063 -4.987 -22.435 1.00 86.56 98 MET A N 1
ATOM 823 C CA . MET A 1 98 ? 2.459 -4.624 -23.797 1.00 86.56 98 MET A CA 1
ATOM 824 C C . MET A 1 98 ? 3.983 -4.586 -23.957 1.00 86.56 98 MET A C 1
ATOM 826 O O . MET A 1 98 ? 4.510 -5.148 -24.917 1.00 86.56 98 MET A O 1
ATOM 830 N N . LEU A 1 99 ? 4.707 -3.989 -23.002 1.00 85.25 99 LEU A N 1
ATOM 831 C CA . LEU A 1 99 ? 6.175 -3.974 -22.996 1.00 85.25 99 LEU A CA 1
ATOM 832 C C . LEU A 1 99 ? 6.749 -5.388 -22.880 1.00 85.25 99 LEU A C 1
ATOM 834 O O . LEU A 1 99 ? 7.679 -5.752 -23.598 1.00 85.25 99 LEU A O 1
ATOM 838 N N . PHE A 1 100 ? 6.167 -6.221 -22.023 1.00 82.81 100 PHE A N 1
ATOM 839 C CA . PHE A 1 100 ? 6.589 -7.607 -21.883 1.00 82.81 100 PHE A CA 1
ATOM 840 C C . PHE A 1 100 ? 6.377 -8.406 -23.175 1.00 82.81 100 PHE A C 1
ATOM 842 O O . PHE A 1 100 ? 7.289 -9.104 -23.626 1.00 82.81 100 PHE A O 1
ATOM 849 N N . PHE A 1 101 ? 5.206 -8.269 -23.806 1.00 83.88 101 PHE A N 1
ATOM 850 C CA . PHE A 1 101 ? 4.918 -8.899 -25.092 1.00 83.88 101 PHE A CA 1
ATOM 851 C C . PHE A 1 101 ? 5.874 -8.408 -26.182 1.00 83.88 101 PHE A C 1
ATOM 853 O O . PHE A 1 101 ? 6.386 -9.215 -26.955 1.00 83.88 101 PHE A O 1
ATOM 860 N N . TYR A 1 102 ? 6.178 -7.109 -26.204 1.00 85.38 102 TYR A N 1
ATOM 861 C CA . TYR A 1 102 ? 7.152 -6.521 -27.118 1.00 85.38 102 TYR A CA 1
ATOM 862 C C . TYR A 1 102 ? 8.541 -7.154 -26.961 1.00 85.38 102 TYR A C 1
ATOM 864 O O . TYR A 1 102 ? 9.120 -7.606 -27.952 1.00 85.38 102 TYR A O 1
ATOM 872 N N . ILE A 1 103 ? 9.062 -7.252 -25.730 1.00 82.88 103 ILE A N 1
ATOM 873 C CA . ILE A 1 103 ? 10.363 -7.888 -25.473 1.00 82.88 103 ILE A CA 1
ATOM 874 C C . ILE A 1 103 ? 10.315 -9.360 -25.883 1.00 82.88 103 ILE A C 1
ATOM 876 O O . ILE A 1 103 ? 11.233 -9.844 -26.541 1.00 82.88 103 ILE A O 1
ATOM 880 N N . TRP A 1 104 ? 9.252 -10.084 -25.526 1.00 82.06 104 TRP A N 1
ATOM 881 C CA . TRP A 1 104 ? 9.103 -11.491 -25.889 1.00 82.06 104 TRP A CA 1
ATOM 882 C C . TRP A 1 104 ? 9.081 -11.697 -27.410 1.00 82.06 104 TRP A C 1
ATOM 884 O O . TRP A 1 104 ? 9.794 -12.566 -27.921 1.00 82.06 104 TRP A O 1
ATOM 894 N N . TYR A 1 105 ? 8.328 -10.869 -28.136 1.00 84.81 105 TYR A N 1
ATOM 895 C CA . TYR A 1 105 ? 8.239 -10.903 -29.593 1.00 84.81 105 TYR A CA 1
ATOM 896 C C . TYR A 1 105 ? 9.604 -10.651 -30.241 1.00 84.81 105 TYR A C 1
ATOM 898 O O . TYR A 1 105 ? 10.060 -11.455 -31.060 1.00 84.81 105 TYR A O 1
ATOM 906 N N . TRP A 1 106 ? 10.296 -9.581 -29.840 1.00 79.06 106 TRP A N 1
ATOM 907 C CA . TRP A 1 106 ? 11.611 -9.250 -30.387 1.00 79.06 106 TRP A CA 1
ATOM 908 C C . TRP A 1 106 ? 12.678 -10.274 -30.028 1.00 79.06 106 TRP A C 1
ATOM 910 O O . TRP A 1 106 ? 13.473 -10.630 -30.893 1.00 79.06 106 TRP A O 1
ATOM 920 N N . ASN A 1 107 ? 12.678 -10.800 -28.805 1.00 78.12 107 ASN A N 1
ATOM 921 C CA . ASN A 1 107 ? 13.657 -11.798 -28.389 1.00 78.12 107 ASN A CA 1
ATOM 922 C C . ASN A 1 107 ? 13.460 -13.126 -29.144 1.00 78.12 107 ASN A C 1
ATOM 924 O O . ASN A 1 107 ? 14.417 -13.720 -29.636 1.00 78.12 107 ASN A O 1
ATOM 928 N N . THR A 1 108 ? 12.206 -13.546 -29.348 1.00 76.75 108 THR A N 1
ATOM 929 C CA . THR A 1 108 ? 11.881 -14.727 -30.169 1.00 76.75 108 THR A CA 1
ATOM 930 C C . THR A 1 108 ? 12.285 -14.518 -31.631 1.00 76.75 108 THR A C 1
ATOM 932 O O . THR A 1 108 ? 12.886 -15.400 -32.247 1.00 76.75 108 THR A O 1
ATOM 935 N N . LYS A 1 109 ? 11.996 -13.338 -32.195 1.00 79.88 109 LYS A N 1
ATOM 936 C CA . LYS A 1 109 ? 12.395 -12.973 -33.561 1.00 79.88 109 LYS A CA 1
ATOM 937 C C . LYS A 1 109 ? 13.918 -12.963 -33.715 1.00 79.88 109 LYS A C 1
ATOM 939 O O . LYS A 1 109 ? 14.427 -13.505 -34.692 1.00 79.88 109 LYS A O 1
ATOM 944 N N . MET A 1 110 ? 14.636 -12.386 -32.755 1.00 73.00 110 MET A N 1
ATOM 945 C CA . MET A 1 110 ? 16.096 -12.321 -32.775 1.00 73.00 110 MET A CA 1
ATOM 946 C C . MET A 1 110 ? 16.731 -13.698 -32.652 1.00 73.00 110 MET A C 1
ATOM 948 O O . MET A 1 110 ? 17.651 -13.978 -33.409 1.00 73.00 110 MET A O 1
ATOM 952 N N . HIS A 1 111 ? 16.211 -14.591 -31.807 1.00 70.06 111 HIS A N 1
ATOM 953 C CA . HIS A 1 111 ? 16.692 -15.974 -31.759 1.00 70.06 111 HIS A CA 1
ATOM 954 C C . HIS A 1 111 ? 16.561 -16.693 -33.105 1.00 70.06 111 HIS A C 1
ATOM 956 O O . HIS A 1 111 ? 17.533 -17.298 -33.553 1.00 70.06 111 HIS A O 1
ATOM 962 N N . ARG A 1 112 ? 15.416 -16.552 -33.789 1.00 72.50 112 ARG A N 1
ATOM 963 C CA . ARG A 1 112 ? 15.224 -17.122 -35.134 1.00 72.50 112 ARG A CA 1
ATOM 964 C C . ARG A 1 112 ? 16.227 -16.561 -36.140 1.00 72.50 112 ARG A C 1
ATOM 966 O O . ARG A 1 112 ? 16.850 -17.323 -36.867 1.00 72.50 112 ARG A O 1
ATOM 973 N N . ILE A 1 113 ? 16.418 -15.239 -36.150 1.00 70.75 113 ILE A N 1
ATOM 974 C CA . ILE A 1 113 ? 17.389 -14.575 -37.033 1.00 70.75 113 ILE A CA 1
ATOM 975 C C . ILE A 1 113 ? 18.809 -15.070 -36.736 1.00 70.75 113 ILE A C 1
ATOM 977 O O . ILE A 1 113 ? 19.546 -15.388 -37.670 1.00 70.75 113 ILE A O 1
ATOM 981 N N . LEU A 1 114 ? 19.173 -15.181 -35.455 1.00 65.38 114 LEU A N 1
ATOM 982 C CA . LEU A 1 114 ? 20.492 -15.615 -35.009 1.00 65.38 114 LEU A CA 1
ATOM 983 C C . LEU A 1 114 ? 20.808 -17.035 -35.486 1.00 65.38 114 LEU A C 1
ATOM 985 O O . LEU A 1 114 ? 21.920 -17.256 -35.949 1.00 65.38 114 LEU A O 1
ATOM 989 N N . GLU A 1 115 ? 19.845 -17.963 -35.422 1.00 67.12 115 GLU A N 1
ATOM 990 C CA . GLU A 1 115 ? 19.993 -19.341 -35.917 1.00 67.12 115 GLU A CA 1
ATOM 991 C C . GLU A 1 115 ? 20.239 -19.386 -37.431 1.00 67.12 115 GLU A C 1
ATOM 993 O O . GLU A 1 115 ? 21.156 -20.072 -37.880 1.00 67.12 115 GLU A O 1
ATOM 998 N N . THR A 1 116 ? 19.514 -18.586 -38.218 1.00 65.00 116 THR A N 1
ATOM 999 C CA . THR A 1 116 ? 19.759 -18.458 -39.668 1.00 65.00 116 THR A CA 1
ATOM 1000 C C . THR A 1 116 ? 21.069 -17.742 -40.019 1.00 65.00 116 THR A C 1
ATOM 1002 O O . THR A 1 116 ? 21.696 -18.068 -41.026 1.00 65.00 116 THR A O 1
ATOM 1005 N N . MET A 1 117 ? 21.510 -16.769 -39.214 1.00 54.97 117 MET A N 1
ATOM 1006 C CA . MET A 1 117 ? 22.708 -15.958 -39.481 1.00 54.97 117 MET A CA 1
ATOM 1007 C C . MET A 1 117 ? 24.024 -16.588 -38.999 1.00 54.97 117 MET A C 1
ATOM 1009 O O . MET A 1 117 ? 25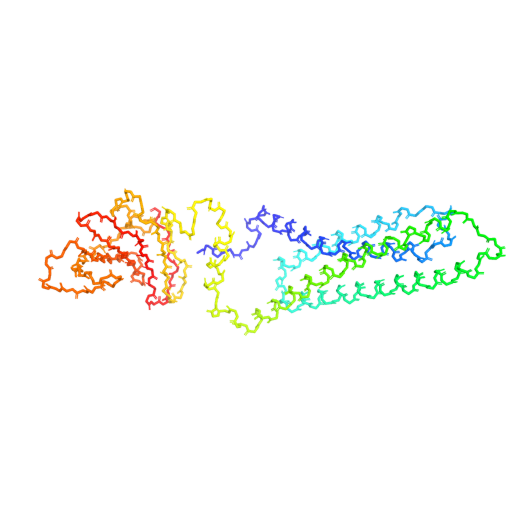.089 -16.102 -39.394 1.00 54.97 117 MET A O 1
ATOM 1013 N N . VAL A 1 118 ? 23.987 -17.689 -38.227 1.00 55.41 118 VAL A N 1
ATOM 1014 C CA . VAL A 1 118 ? 25.181 -18.493 -37.864 1.00 55.41 118 VAL A CA 1
ATOM 1015 C C . VAL A 1 118 ? 26.036 -18.826 -39.097 1.00 55.41 118 VAL A C 1
ATOM 1017 O O . VAL A 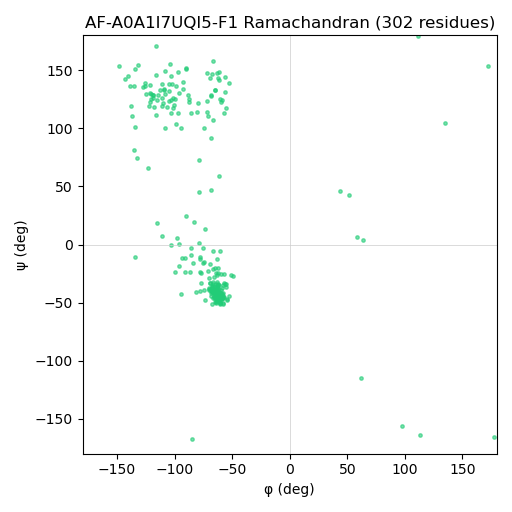1 118 ? 27.252 -18.954 -38.987 1.00 55.41 118 VAL A O 1
ATOM 1020 N N . LEU A 1 119 ? 25.422 -18.882 -40.280 1.00 55.19 119 LEU A N 1
ATOM 1021 C CA . LEU A 1 119 ? 26.074 -19.192 -41.546 1.00 55.19 119 LEU A CA 1
ATOM 1022 C C . LEU A 1 119 ? 26.884 -18.056 -42.205 1.00 55.19 119 LEU A C 1
ATOM 1024 O O . LEU A 1 119 ? 27.596 -18.372 -43.156 1.00 55.19 119 LEU A O 1
ATOM 1028 N N . LYS A 1 120 ? 26.812 -16.769 -41.793 1.00 53.22 120 LYS A N 1
ATOM 1029 C CA . LYS A 1 120 ? 27.347 -15.690 -42.671 1.00 53.22 120 LYS A CA 1
ATOM 1030 C C . LYS A 1 120 ? 28.235 -14.555 -42.141 1.00 53.22 120 LYS A C 1
ATOM 1032 O O . LYS A 1 120 ? 28.814 -13.904 -43.002 1.00 53.22 120 LYS A O 1
ATOM 1037 N N . LYS A 1 121 ? 28.414 -14.337 -40.831 1.00 53.44 121 LYS A N 1
ATOM 1038 C CA . LYS A 1 121 ? 29.344 -13.365 -40.169 1.00 53.44 121 LYS A CA 1
ATOM 1039 C C . LYS A 1 121 ? 28.578 -12.653 -39.056 1.00 53.44 121 LYS A C 1
ATOM 1041 O O . LYS A 1 121 ? 27.804 -11.746 -39.337 1.0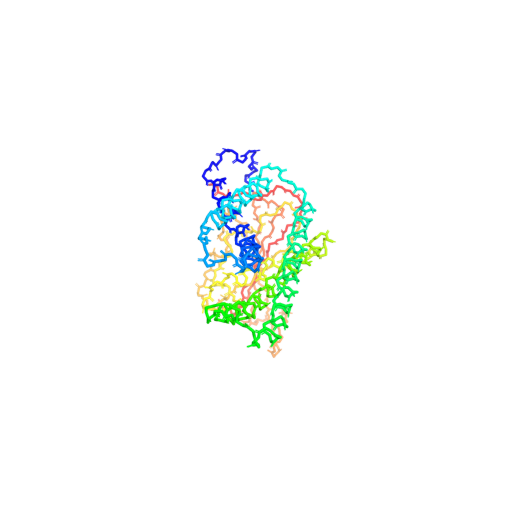0 53.44 121 LYS A O 1
ATOM 1046 N N . TYR A 1 122 ? 28.819 -13.009 -37.800 1.00 60.69 122 TYR A N 1
ATOM 1047 C CA . TYR A 1 122 ? 28.348 -12.208 -36.667 1.00 60.69 122 TYR A CA 1
ATOM 1048 C C . TYR A 1 122 ? 29.389 -12.227 -35.542 1.00 60.69 122 TYR A C 1
ATOM 1050 O O . TYR A 1 122 ? 30.046 -13.250 -35.335 1.00 60.69 122 TYR A O 1
ATOM 1058 N N . THR A 1 123 ? 29.569 -11.103 -34.842 1.00 65.94 123 THR A N 1
ATOM 1059 C CA . THR A 1 123 ? 30.559 -10.929 -33.765 1.00 65.94 123 THR A CA 1
ATOM 1060 C C . THR A 1 123 ? 30.191 -11.754 -32.522 1.00 65.94 123 THR A C 1
ATOM 1062 O O . THR A 1 123 ? 29.021 -11.908 -32.166 1.00 65.94 123 THR A O 1
ATOM 1065 N N . LEU A 1 124 ? 31.200 -12.315 -31.840 1.00 67.81 124 LEU A N 1
ATOM 1066 C CA . LEU A 1 124 ? 31.038 -13.166 -30.646 1.00 67.81 124 LEU A CA 1
ATOM 1067 C C . LEU A 1 124 ? 30.255 -12.459 -29.517 1.00 67.81 124 LEU A C 1
ATOM 1069 O O . LEU A 1 124 ? 29.476 -13.097 -28.806 1.00 67.81 124 LEU A O 1
ATOM 1073 N N . GLN A 1 125 ? 30.427 -11.140 -29.384 1.00 66.31 125 GLN A N 1
ATOM 1074 C CA . GLN A 1 125 ? 29.777 -10.319 -28.359 1.00 66.31 125 GLN A CA 1
ATOM 1075 C C . GLN A 1 125 ? 28.258 -10.235 -28.533 1.00 66.31 125 GLN A C 1
ATOM 1077 O O . GLN A 1 125 ? 27.539 -10.391 -27.549 1.00 66.31 125 GLN A O 1
ATOM 1082 N N . ALA A 1 126 ? 27.741 -10.116 -29.756 1.00 68.31 126 ALA A N 1
ATOM 1083 C CA . ALA A 1 126 ? 26.297 -10.087 -29.980 1.00 68.31 126 ALA A CA 1
ATOM 1084 C C . ALA A 1 126 ? 25.605 -11.422 -29.646 1.00 68.31 126 ALA A C 1
ATOM 1086 O O . ALA A 1 126 ? 24.482 -11.435 -29.143 1.00 68.31 126 ALA A O 1
ATOM 1087 N N . ARG A 1 127 ? 26.281 -12.568 -29.840 1.00 71.94 127 ARG A N 1
ATOM 1088 C CA . ARG A 1 127 ? 25.762 -13.876 -29.382 1.00 71.94 127 ARG A CA 1
ATOM 1089 C C . ARG A 1 127 ? 25.733 -13.961 -27.859 1.00 71.94 127 ARG A C 1
ATOM 1091 O O . ARG A 1 127 ? 24.778 -14.497 -27.297 1.00 71.94 127 ARG A O 1
ATOM 1098 N N . PHE A 1 128 ? 26.766 -13.435 -27.200 1.00 73.06 128 PHE A N 1
ATOM 1099 C CA . PHE A 1 128 ? 26.808 -13.357 -25.742 1.00 73.06 128 PHE A CA 1
ATOM 1100 C C . PHE A 1 128 ? 25.671 -12.474 -25.208 1.00 73.06 128 PHE A C 1
ATOM 1102 O O . PHE A 1 128 ? 24.927 -12.911 -24.335 1.00 73.06 128 PHE A O 1
ATOM 1109 N N . GLN A 1 129 ? 25.450 -11.306 -25.813 1.00 68.12 129 GLN A N 1
ATOM 1110 C CA . GLN A 1 129 ? 24.373 -10.382 -25.451 1.00 68.12 129 GLN A CA 1
ATOM 1111 C C . GLN A 1 129 ? 22.977 -10.948 -25.724 1.00 68.12 129 GLN A C 1
ATOM 1113 O O . GLN A 1 129 ? 22.099 -10.818 -24.879 1.00 68.12 129 GLN A O 1
ATOM 1118 N N . ALA A 1 130 ? 22.750 -11.630 -26.850 1.00 69.62 130 ALA A N 1
ATOM 1119 C CA . ALA A 1 130 ? 21.473 -12.296 -27.115 1.00 69.62 130 ALA A CA 1
ATOM 1120 C C . ALA A 1 130 ? 21.181 -13.387 -26.068 1.00 69.62 130 ALA A C 1
ATOM 1122 O O . ALA A 1 130 ? 20.068 -13.483 -25.549 1.00 69.62 130 ALA A O 1
ATOM 1123 N N . LYS A 1 131 ? 22.203 -14.168 -25.691 1.00 74.75 131 LYS A N 1
ATOM 1124 C CA . LYS A 1 131 ? 22.100 -15.186 -24.636 1.00 74.75 131 LYS A CA 1
ATOM 1125 C C . LYS A 1 131 ? 21.841 -14.564 -23.259 1.00 74.75 131 LYS A C 1
ATOM 1127 O O . LYS A 1 131 ? 21.039 -15.090 -22.487 1.00 74.75 131 LYS A O 1
ATOM 1132 N N . GLU A 1 132 ? 22.486 -13.445 -22.952 1.00 74.00 132 GLU A N 1
ATOM 1133 C CA . GLU A 1 132 ? 22.288 -12.701 -21.708 1.00 74.00 132 GLU A CA 1
ATOM 1134 C C . GLU A 1 132 ? 20.899 -12.043 -21.647 1.00 74.00 132 GLU A C 1
ATOM 1136 O O . GLU A 1 132 ? 20.209 -12.168 -20.636 1.00 74.00 132 GLU A O 1
ATOM 1141 N N . ASN A 1 133 ? 20.420 -11.465 -22.750 1.00 71.19 133 ASN A N 1
ATOM 1142 C CA . ASN A 1 133 ? 19.071 -10.913 -22.882 1.00 71.19 133 ASN A CA 1
ATOM 1143 C C . ASN A 1 133 ? 17.986 -11.995 -22.770 1.00 71.19 133 ASN A C 1
ATOM 1145 O O . ASN A 1 133 ? 16.956 -11.764 -22.141 1.00 71.19 133 ASN A O 1
ATOM 1149 N N . ALA A 1 134 ? 18.207 -13.203 -23.298 1.00 72.56 134 ALA A N 1
ATOM 1150 C CA . ALA A 1 134 ? 17.314 -14.348 -23.093 1.00 72.56 134 ALA A CA 1
ATOM 1151 C C . ALA A 1 134 ? 17.258 -14.797 -21.623 1.00 72.56 134 ALA A C 1
ATOM 1153 O O . ALA A 1 134 ? 16.179 -15.076 -21.090 1.00 72.56 134 ALA A O 1
ATOM 1154 N N . ARG A 1 135 ? 18.405 -14.804 -20.932 1.00 77.38 135 ARG A N 1
ATOM 1155 C CA . ARG A 1 135 ? 18.472 -15.091 -19.492 1.00 77.38 135 ARG A CA 1
ATOM 1156 C C . ARG A 1 135 ? 17.776 -14.006 -18.665 1.00 77.3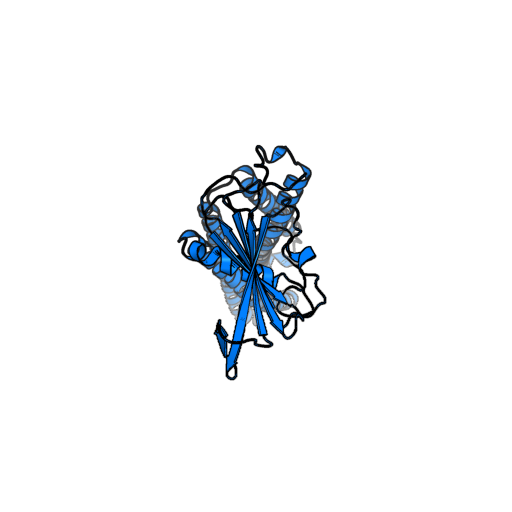8 135 ARG A C 1
ATOM 1158 O O . ARG A 1 135 ? 16.993 -14.333 -17.775 1.00 77.38 135 ARG A O 1
ATOM 1165 N N . SER A 1 136 ? 18.023 -12.737 -18.988 1.00 73.75 136 SER A N 1
ATOM 1166 C CA . SER A 1 136 ? 17.374 -11.581 -18.364 1.00 73.75 136 SER A CA 1
ATOM 1167 C C . SER A 1 136 ? 15.862 -11.613 -18.583 1.00 73.75 136 SER A C 1
ATOM 1169 O O . SER A 1 136 ? 15.115 -11.397 -17.634 1.00 73.75 136 SER A O 1
ATOM 1171 N N . LEU A 1 137 ? 15.404 -11.991 -19.782 1.00 74.62 137 LEU A N 1
ATOM 1172 C CA . LEU A 1 137 ? 13.986 -12.153 -20.077 1.00 74.62 137 LEU A CA 1
ATOM 1173 C C . LEU A 1 137 ? 13.347 -13.230 -19.197 1.00 74.62 137 LEU A C 1
ATOM 1175 O O . LEU A 1 137 ? 12.274 -12.983 -18.667 1.00 74.62 137 LEU A O 1
ATOM 1179 N N . ASN A 1 138 ? 13.980 -14.393 -19.012 1.00 77.69 138 ASN A N 1
ATOM 1180 C CA . ASN A 1 138 ? 13.429 -15.456 -18.162 1.00 77.69 138 ASN A CA 1
ATOM 1181 C C . ASN A 1 138 ? 13.260 -15.013 -16.704 1.00 77.69 138 ASN A C 1
ATOM 1183 O O . ASN A 1 138 ? 12.206 -15.266 -16.126 1.00 77.69 138 ASN A O 1
ATOM 1187 N N . LEU A 1 139 ? 14.238 -14.297 -16.141 1.00 77.69 139 LEU A N 1
ATOM 1188 C CA . LEU A 1 139 ? 14.103 -13.683 -14.816 1.00 77.69 139 LEU A CA 1
ATOM 1189 C C . LEU A 1 139 ? 12.965 -12.650 -14.794 1.00 77.69 139 LEU A C 1
ATOM 1191 O O . LEU A 1 139 ? 12.131 -12.656 -13.890 1.00 77.69 139 LEU A O 1
ATOM 1195 N N . LEU A 1 140 ? 12.897 -11.806 -15.824 1.00 75.88 140 LEU A N 1
ATOM 1196 C CA . LEU A 1 140 ? 11.875 -10.775 -15.964 1.00 75.88 140 LEU A CA 1
ATOM 1197 C C . LEU A 1 140 ? 10.463 -11.371 -16.054 1.00 75.88 140 LEU A C 1
ATOM 1199 O O . LEU A 1 140 ? 9.547 -10.786 -15.492 1.00 75.88 140 LEU A O 1
ATOM 1203 N N . LYS A 1 141 ? 10.274 -12.547 -16.677 1.00 79.88 141 LYS A N 1
ATOM 1204 C CA . LYS A 1 141 ? 8.963 -13.227 -16.721 1.00 79.88 141 LYS A CA 1
ATOM 1205 C C . LYS A 1 141 ? 8.434 -13.520 -15.321 1.00 79.88 141 LYS A C 1
ATOM 1207 O O . LYS A 1 141 ? 7.270 -13.247 -15.050 1.00 79.88 141 LYS A O 1
ATOM 1212 N N . PHE A 1 142 ? 9.279 -14.053 -14.437 1.00 79.75 142 PHE A N 1
ATOM 1213 C CA . PHE A 1 142 ? 8.879 -14.366 -13.064 1.00 79.75 142 PHE A CA 1
ATOM 1214 C C . PHE A 1 142 ? 8.543 -13.103 -12.274 1.00 79.75 142 PHE A C 1
ATOM 1216 O O . PHE A 1 142 ? 7.510 -13.058 -11.611 1.00 79.75 142 PHE A O 1
ATOM 1223 N N . ILE A 1 143 ? 9.376 -12.064 -12.390 1.00 77.19 143 ILE A N 1
ATOM 1224 C CA . ILE A 1 143 ? 9.164 -10.795 -11.683 1.00 77.19 143 ILE A CA 1
ATOM 1225 C C . ILE A 1 143 ? 7.882 -10.111 -12.175 1.00 77.19 143 ILE A C 1
ATOM 1227 O O . ILE A 1 143 ? 7.030 -9.756 -11.365 1.00 77.19 143 ILE A O 1
ATOM 1231 N N . VAL A 1 144 ? 7.707 -9.975 -13.494 1.00 76.06 144 VAL A N 1
ATOM 1232 C CA . VAL A 1 144 ? 6.516 -9.352 -14.090 1.00 76.06 144 VAL A CA 1
ATOM 1233 C C . VAL A 1 144 ? 5.262 -10.151 -13.750 1.00 76.06 144 VAL A C 1
ATOM 1235 O O . VAL A 1 144 ? 4.268 -9.552 -13.353 1.00 76.06 144 VAL A O 1
ATOM 1238 N N . SER A 1 145 ? 5.301 -11.485 -13.826 1.00 77.31 145 SER A N 1
ATOM 1239 C CA . SER A 1 145 ? 4.159 -12.329 -13.455 1.00 77.31 145 SER A CA 1
ATOM 1240 C C . SER A 1 145 ? 3.795 -12.192 -11.976 1.00 77.31 145 SER A C 1
ATOM 1242 O O . SER A 1 145 ? 2.613 -12.101 -11.654 1.00 77.31 145 SER A O 1
ATOM 1244 N N . GLY A 1 146 ? 4.787 -12.171 -11.082 1.00 79.81 146 GLY A N 1
ATOM 1245 C CA . GLY A 1 146 ? 4.562 -12.020 -9.645 1.00 79.81 146 GLY A CA 1
ATOM 1246 C C . GLY A 1 146 ? 3.944 -10.667 -9.304 1.00 79.81 146 GLY A C 1
ATOM 1247 O O . GLY A 1 146 ? 2.901 -10.611 -8.660 1.00 79.81 146 GLY A O 1
ATOM 1248 N N . VAL A 1 147 ? 4.534 -9.578 -9.802 1.00 73.81 147 VAL A N 1
ATOM 1249 C CA . VAL A 1 147 ? 4.056 -8.216 -9.522 1.00 73.81 147 VAL A CA 1
ATOM 1250 C C . VAL A 1 147 ? 2.694 -7.948 -10.156 1.00 73.81 147 VAL A C 1
ATOM 1252 O O . VAL A 1 147 ? 1.821 -7.388 -9.502 1.00 73.81 147 VAL A O 1
ATOM 1255 N N . THR A 1 148 ? 2.464 -8.417 -11.384 1.00 74.69 148 THR A N 1
ATOM 1256 C CA . THR A 1 148 ? 1.135 -8.362 -12.013 1.00 74.69 148 THR A CA 1
ATOM 1257 C C . THR A 1 148 ? 0.096 -9.092 -11.163 1.00 74.69 148 THR A C 1
ATOM 1259 O O . THR A 1 148 ? -1.004 -8.580 -10.972 1.00 74.69 148 THR A O 1
ATOM 1262 N N . GLY A 1 149 ? 0.449 -10.260 -10.615 1.00 79.50 149 GLY A N 1
ATOM 1263 C CA . GLY A 1 149 ? -0.400 -10.997 -9.682 1.00 79.50 149 GLY A CA 1
ATOM 1264 C C . GLY A 1 149 ? -0.727 -10.189 -8.425 1.00 79.50 149 GLY A C 1
ATOM 1265 O O . GLY A 1 149 ? -1.894 -10.099 -8.055 1.00 79.50 149 GLY A O 1
ATOM 1266 N N . CYS A 1 150 ? 0.270 -9.547 -7.808 1.00 77.00 150 CYS A N 1
ATOM 1267 C CA . CYS A 1 150 ? 0.064 -8.695 -6.634 1.00 77.00 150 CYS A CA 1
ATOM 1268 C C . CYS A 1 150 ? -0.868 -7.513 -6.933 1.00 77.00 150 CYS A C 1
ATOM 1270 O O . CYS A 1 150 ? -1.864 -7.344 -6.236 1.00 77.00 150 CYS A O 1
ATOM 1272 N N . ILE A 1 151 ? -0.610 -6.752 -8.004 1.00 76.25 151 ILE A N 1
ATOM 1273 C CA . ILE A 1 151 ? -1.445 -5.599 -8.383 1.00 76.25 151 ILE A CA 1
ATOM 1274 C C . ILE A 1 151 ? -2.873 -6.055 -8.729 1.00 76.25 151 ILE A C 1
ATOM 1276 O O . ILE A 1 151 ? -3.842 -5.370 -8.410 1.00 76.25 151 ILE A O 1
ATOM 1280 N N . PHE A 1 152 ? -3.038 -7.229 -9.346 1.00 78.31 152 PHE A N 1
ATOM 1281 C CA . PHE A 1 152 ? -4.362 -7.791 -9.618 1.00 78.31 152 PHE A CA 1
ATOM 1282 C C . PHE A 1 152 ? -5.122 -8.133 -8.327 1.00 78.31 152 PHE A C 1
ATOM 1284 O O . PHE A 1 152 ? -6.299 -7.797 -8.201 1.00 78.31 152 PHE A O 1
ATOM 1291 N N . VAL A 1 153 ? -4.454 -8.750 -7.347 1.00 80.94 153 VAL A 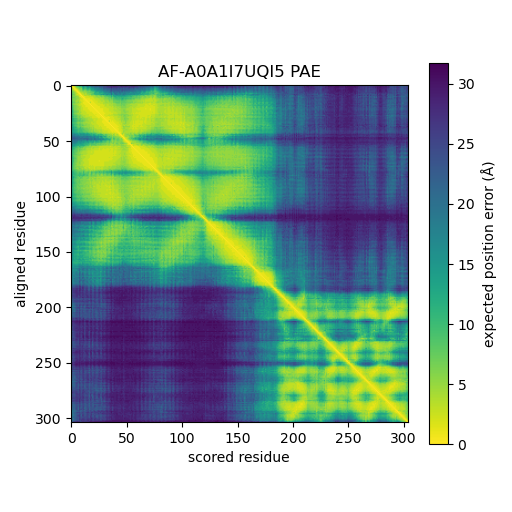N 1
ATOM 1292 C CA . VAL A 1 153 ? -5.035 -9.040 -6.024 1.00 80.94 153 VAL A CA 1
ATOM 1293 C C . VAL A 1 153 ? -5.395 -7.749 -5.282 1.00 80.94 153 VAL A C 1
ATOM 1295 O O . VAL A 1 153 ? -6.483 -7.658 -4.712 1.00 80.94 153 VAL A O 1
ATOM 1298 N N . GLU A 1 154 ? -4.534 -6.733 -5.332 1.00 75.62 154 GLU A N 1
ATOM 1299 C CA . GLU A 1 154 ? -4.816 -5.403 -4.778 1.00 75.62 154 GLU A CA 1
ATOM 1300 C C . GLU A 1 154 ? -6.040 -4.767 -5.452 1.00 75.62 154 GLU A C 1
ATOM 1302 O O . GLU A 1 154 ? -6.951 -4.294 -4.771 1.00 75.62 154 GLU A O 1
ATOM 1307 N N . GLY A 1 155 ? -6.124 -4.827 -6.784 1.00 75.06 155 GLY A N 1
ATOM 1308 C CA . GLY A 1 155 ? -7.275 -4.351 -7.550 1.00 75.06 155 GLY A CA 1
ATOM 1309 C C . GLY A 1 155 ? -8.576 -5.053 -7.154 1.00 75.06 155 GLY A C 1
ATOM 1310 O O . GLY A 1 155 ? -9.589 -4.390 -6.922 1.00 75.06 155 GLY A O 1
ATOM 1311 N N . LEU A 1 156 ? -8.550 -6.380 -6.993 1.00 78.88 156 LEU A N 1
ATOM 1312 C CA . LEU A 1 156 ? -9.695 -7.145 -6.492 1.00 78.88 156 LEU A CA 1
ATOM 1313 C C . LEU A 1 156 ? -10.110 -6.682 -5.094 1.00 78.88 156 LEU A C 1
ATOM 1315 O O . LEU A 1 156 ? -11.297 -6.473 -4.849 1.00 78.88 156 LEU A O 1
ATOM 1319 N N . PHE A 1 157 ? -9.152 -6.465 -4.192 1.00 76.38 157 PHE A N 1
ATOM 1320 C CA . PHE A 1 157 ? -9.437 -5.967 -2.848 1.00 76.38 157 PHE A CA 1
ATOM 1321 C C . PHE A 1 157 ? -10.134 -4.598 -2.879 1.00 76.38 157 PHE A C 1
ATOM 1323 O O . PHE A 1 157 ? -11.131 -4.403 -2.180 1.00 76.38 157 PHE A O 1
ATOM 1330 N N . PHE A 1 158 ? -9.681 -3.675 -3.735 1.00 72.44 158 PHE A N 1
ATOM 1331 C CA . PHE A 1 158 ? -10.329 -2.372 -3.927 1.00 72.44 158 PHE A CA 1
ATOM 1332 C C . PHE A 1 158 ? -11.749 -2.484 -4.494 1.00 72.44 158 PHE A C 1
ATOM 1334 O O . PHE A 1 158 ? -12.644 -1.758 -4.056 1.00 72.44 158 PHE A O 1
ATOM 1341 N N . VAL A 1 159 ? -11.996 -3.411 -5.423 1.00 74.81 159 VAL A N 1
ATOM 1342 C CA . VAL A 1 159 ? -13.348 -3.670 -5.945 1.00 74.81 159 VAL A CA 1
ATOM 1343 C C . VAL A 1 159 ? -14.261 -4.201 -4.838 1.00 74.81 159 VAL A C 1
ATOM 1345 O O . VAL A 1 159 ? -15.380 -3.714 -4.672 1.00 74.81 159 VAL A O 1
ATOM 1348 N N . VAL A 1 160 ? -13.788 -5.144 -4.019 1.00 75.50 160 VAL A N 1
ATOM 1349 C CA . VAL A 1 160 ? -14.573 -5.656 -2.887 1.00 75.50 160 VAL A CA 1
ATOM 1350 C C . VAL A 1 160 ? -14.832 -4.547 -1.855 1.00 75.5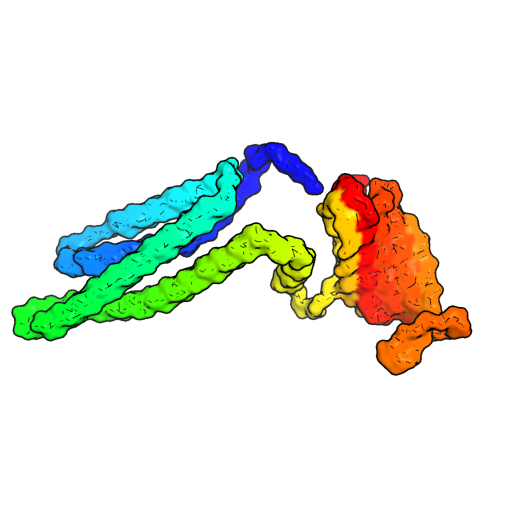0 160 VAL A C 1
ATOM 1352 O O . VAL A 1 160 ? -15.959 -4.419 -1.373 1.00 75.50 160 VAL A O 1
ATOM 1355 N N . GLN A 1 161 ? -13.850 -3.685 -1.567 1.00 68.25 161 GLN A N 1
ATOM 1356 C CA . GLN A 1 161 ? -14.039 -2.494 -0.726 1.00 68.25 161 GLN A CA 1
ATOM 1357 C C . GLN A 1 161 ? -15.143 -1.578 -1.279 1.00 68.25 161 GLN A C 1
ATOM 1359 O O . GLN A 1 161 ? -16.025 -1.153 -0.529 1.00 68.25 161 GLN A O 1
ATOM 1364 N N . TRP A 1 162 ? -15.148 -1.326 -2.593 1.00 68.50 162 TRP A N 1
ATOM 1365 C CA . TRP A 1 162 ? -16.145 -0.484 -3.262 1.00 68.50 162 TRP A CA 1
ATOM 1366 C C . TRP A 1 162 ? -17.576 -1.007 -3.098 1.00 68.50 162 TRP A C 1
ATOM 1368 O O . TRP A 1 162 ? -18.498 -0.227 -2.855 1.00 68.50 162 TRP A O 1
ATOM 1378 N N . THR A 1 163 ? -17.771 -2.329 -3.150 1.00 73.88 163 THR A N 1
ATOM 1379 C CA . THR A 1 163 ? -19.100 -2.946 -2.960 1.00 73.88 163 THR A CA 1
ATOM 1380 C C . THR A 1 163 ? -19.665 -2.785 -1.545 1.00 73.88 163 THR A C 1
ATOM 1382 O O . THR A 1 163 ? -20.801 -3.177 -1.294 1.00 73.88 163 THR A O 1
ATOM 1385 N N . LYS A 1 164 ? -18.893 -2.222 -0.601 1.00 70.56 164 LYS A N 1
ATOM 1386 C CA . LYS A 1 164 ? -19.219 -2.121 0.832 1.00 70.56 164 LYS A CA 1
ATOM 1387 C C . LYS A 1 164 ? -19.475 -3.474 1.509 1.00 70.56 164 LYS A C 1
ATOM 1389 O O . LYS A 1 164 ? -19.799 -3.481 2.693 1.00 70.56 164 LYS A O 1
ATOM 1394 N N . ALA A 1 165 ? -19.259 -4.602 0.823 1.00 69.06 165 ALA A N 1
ATOM 1395 C CA . ALA A 1 165 ? -19.394 -5.946 1.386 1.00 69.06 165 ALA A CA 1
ATOM 1396 C C . ALA A 1 165 ? -18.474 -6.148 2.601 1.00 69.06 165 ALA A C 1
ATOM 1398 O O . ALA A 1 165 ? -18.848 -6.786 3.581 1.00 69.06 165 ALA A O 1
ATOM 1399 N N . ILE A 1 166 ? -17.291 -5.526 2.570 1.00 66.00 166 ILE A N 1
ATOM 1400 C CA . ILE A 1 166 ? -16.310 -5.552 3.663 1.00 66.00 166 ILE A CA 1
ATOM 1401 C C . ILE A 1 166 ? -16.752 -4.726 4.879 1.00 66.00 166 ILE A C 1
ATOM 1403 O O . ILE A 1 166 ? -16.315 -5.010 5.992 1.00 66.00 166 ILE A O 1
ATOM 1407 N N . LYS A 1 167 ? -17.648 -3.744 4.718 1.00 64.94 167 LYS A N 1
ATOM 1408 C CA . LYS A 1 167 ? -18.025 -2.831 5.807 1.00 64.94 167 LYS A CA 1
ATOM 1409 C C . LYS A 1 167 ? -18.689 -3.565 6.977 1.00 64.94 167 LYS A C 1
ATOM 1411 O O . LYS A 1 167 ? -18.451 -3.228 8.130 1.00 64.94 167 LYS A O 1
ATOM 1416 N N . SER A 1 168 ? -19.448 -4.624 6.695 1.00 68.12 168 SER A N 1
ATOM 1417 C CA . SER A 1 168 ? -20.047 -5.484 7.727 1.00 68.12 168 SER A CA 1
ATOM 1418 C C . SER A 1 168 ? -19.017 -6.275 8.541 1.00 68.12 168 SER A C 1
ATOM 1420 O O . SER A 1 168 ? -19.313 -6.697 9.656 1.00 68.12 168 SER A O 1
ATOM 1422 N N . TYR A 1 169 ? -17.807 -6.453 8.007 1.00 70.75 169 TYR A N 1
ATOM 1423 C CA . TYR A 1 169 ? -16.712 -7.200 8.625 1.00 70.75 169 TYR A CA 1
ATOM 1424 C C . TYR A 1 169 ? -15.549 -6.301 9.061 1.00 70.75 169 TYR A C 1
ATOM 1426 O O . TYR A 1 169 ? -14.521 -6.816 9.489 1.00 70.75 169 TYR A O 1
ATOM 1434 N N . GLU A 1 170 ? -15.701 -4.975 8.991 1.00 65.38 170 GLU A N 1
ATOM 1435 C CA . GLU A 1 170 ? -14.651 -3.997 9.307 1.00 65.38 170 GLU A CA 1
ATOM 1436 C C . GLU A 1 170 ? -14.039 -4.251 10.692 1.00 65.38 170 GLU A C 1
ATOM 1438 O O . GLU A 1 170 ? -12.821 -4.310 10.837 1.00 65.38 170 GLU A O 1
ATOM 1443 N N . VAL A 1 171 ? -14.883 -4.523 11.693 1.00 54.84 171 VAL A N 1
ATOM 1444 C CA . VAL A 1 171 ? -14.456 -4.824 13.069 1.00 54.84 171 VAL A CA 1
ATOM 1445 C C . VAL A 1 171 ? -13.690 -6.148 13.155 1.00 54.84 171 VAL A C 1
ATOM 1447 O O . VAL A 1 171 ? -12.680 -6.233 13.850 1.00 54.84 171 VAL A O 1
ATOM 1450 N N . ALA A 1 172 ? -14.137 -7.181 12.436 1.00 65.00 172 ALA A N 1
ATOM 1451 C CA . ALA A 1 172 ? -13.465 -8.479 12.422 1.00 65.00 172 ALA A CA 1
ATOM 1452 C C . ALA A 1 172 ? -12.104 -8.399 11.714 1.00 65.00 172 ALA A C 1
ATOM 1454 O O . ALA A 1 172 ? -11.133 -8.990 12.175 1.00 65.00 172 ALA A O 1
ATOM 1455 N N . LEU A 1 173 ? -12.012 -7.630 10.628 1.00 61.34 173 LEU A N 1
ATOM 1456 C CA . LEU A 1 173 ? -10.768 -7.411 9.894 1.00 61.34 173 LEU A CA 1
ATOM 1457 C C . LEU A 1 173 ? -9.781 -6.548 10.678 1.00 61.34 173 LEU A C 1
ATOM 1459 O O . LEU A 1 173 ? -8.599 -6.869 10.687 1.00 61.34 173 LEU A O 1
ATOM 1463 N N . LEU A 1 174 ? -10.250 -5.510 11.378 1.00 60.06 174 LEU A N 1
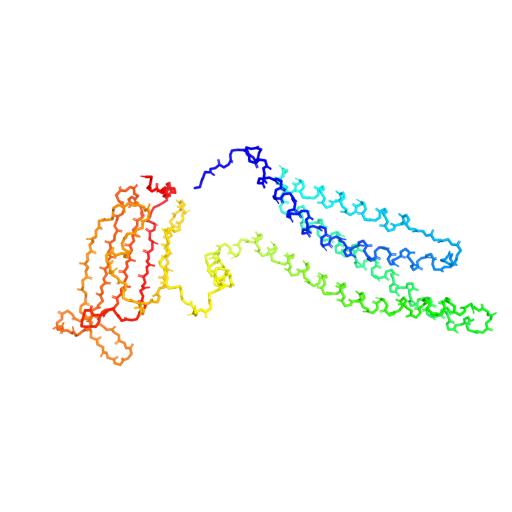ATOM 1464 C CA . LEU A 1 174 ? -9.428 -4.739 12.316 1.00 60.06 174 LEU A CA 1
ATOM 1465 C C . LEU A 1 174 ? -8.880 -5.631 13.431 1.00 60.06 174 LEU A C 1
ATOM 1467 O O . LEU A 1 174 ? -7.697 -5.552 13.738 1.00 60.06 174 LEU A O 1
ATOM 1471 N N . PHE A 1 175 ? -9.701 -6.534 13.972 1.00 58.97 175 PHE A N 1
ATOM 1472 C CA . PHE A 1 175 ? -9.255 -7.500 14.974 1.00 58.97 175 PHE A CA 1
ATOM 1473 C C . PHE A 1 175 ? -8.205 -8.475 14.420 1.00 58.97 175 PHE A C 1
ATOM 1475 O O . PHE A 1 175 ? -7.201 -8.734 15.077 1.00 58.97 175 PHE A O 1
ATOM 1482 N N . VAL A 1 176 ? -8.394 -8.992 13.200 1.00 63.28 176 VAL A N 1
ATOM 1483 C CA . VAL A 1 176 ? -7.401 -9.852 12.533 1.00 63.28 176 VAL A CA 1
ATOM 1484 C C . VAL A 1 176 ? -6.113 -9.080 12.247 1.00 63.28 176 VAL A C 1
ATOM 1486 O O . VAL A 1 176 ? -5.034 -9.609 12.484 1.00 63.28 176 VAL A O 1
ATOM 1489 N N . LEU A 1 177 ? -6.207 -7.829 11.797 1.00 54.25 177 LEU A N 1
ATOM 1490 C CA . LEU A 1 177 ? -5.055 -6.972 11.533 1.00 54.25 177 LEU A CA 1
ATOM 1491 C C . LEU A 1 177 ? -4.282 -6.659 12.820 1.00 54.25 177 LEU A C 1
ATOM 1493 O O . LEU A 1 177 ? -3.057 -6.752 12.837 1.00 54.25 177 LEU A O 1
ATOM 1497 N N . GLU A 1 178 ? -4.979 -6.317 13.906 1.00 53.72 178 GLU A N 1
ATOM 1498 C CA . GLU A 1 178 ? -4.379 -6.141 15.232 1.00 53.72 178 GLU A CA 1
ATOM 1499 C C . GLU A 1 178 ? -3.753 -7.442 15.732 1.00 53.72 178 GLU A C 1
ATOM 1501 O O . GLU A 1 178 ? -2.656 -7.408 16.282 1.00 53.72 178 GLU A O 1
ATOM 1506 N N . PHE A 1 179 ? -4.381 -8.593 15.483 1.00 54.69 179 PHE A N 1
ATOM 1507 C CA . PHE A 1 179 ? -3.825 -9.904 15.809 1.00 54.69 179 PHE A CA 1
ATOM 1508 C C . PHE A 1 179 ? -2.525 -10.176 15.038 1.00 54.69 179 PHE A C 1
ATOM 1510 O O . PHE A 1 179 ? -1.524 -10.537 15.659 1.00 54.69 179 PHE A O 1
ATOM 1517 N N . THR A 1 180 ? -2.496 -9.933 13.721 1.00 53.75 180 THR A N 1
ATOM 1518 C CA . THR A 1 180 ? -1.298 -10.119 12.881 1.00 53.75 180 THR A CA 1
ATOM 1519 C C . THR A 1 180 ? -0.198 -9.101 13.171 1.00 53.75 180 THR A C 1
ATOM 1521 O O . THR A 1 180 ? 0.983 -9.433 13.089 1.00 53.75 180 THR A O 1
ATOM 1524 N N . ASN A 1 181 ? -0.568 -7.869 13.531 1.00 51.19 181 ASN A N 1
ATOM 1525 C CA . ASN A 1 181 ? 0.375 -6.809 13.891 1.00 51.19 181 ASN A CA 1
ATOM 1526 C C . ASN A 1 181 ? 0.820 -6.882 15.351 1.00 51.19 181 ASN A C 1
ATOM 1528 O O . ASN A 1 181 ? 1.832 -6.273 15.708 1.00 51.19 181 ASN A O 1
ATOM 1532 N N . SER A 1 182 ? 0.114 -7.636 16.200 1.00 49.31 182 SER A N 1
ATOM 1533 C CA . SER A 1 182 ? 0.585 -7.947 17.539 1.00 49.31 182 SER A CA 1
ATOM 1534 C C . SER A 1 182 ? 1.798 -8.868 17.409 1.00 49.31 182 SER A C 1
ATOM 1536 O O . SER A 1 182 ? 1.717 -10.090 17.352 1.00 49.31 182 SER A O 1
ATOM 1538 N N . GLN A 1 183 ? 2.976 -8.254 17.365 1.00 43.72 183 GLN A N 1
ATOM 1539 C CA . GLN A 1 183 ? 4.274 -8.905 17.533 1.00 43.72 183 GLN A CA 1
ATOM 1540 C C . GLN A 1 183 ? 4.428 -9.400 18.984 1.00 43.72 183 GLN A C 1
ATOM 1542 O O . GLN A 1 183 ? 5.420 -9.124 19.658 1.00 43.72 183 GLN A O 1
ATOM 1547 N N . ASN A 1 184 ? 3.409 -10.072 19.525 1.00 44.56 184 ASN A N 1
ATOM 1548 C CA . ASN A 1 184 ? 3.379 -10.494 20.908 1.00 44.56 184 ASN A CA 1
ATOM 1549 C C . ASN A 1 184 ? 3.886 -11.935 20.998 1.00 44.56 184 ASN A C 1
ATOM 1551 O O . ASN A 1 184 ? 3.165 -12.896 20.742 1.00 44.56 184 ASN A O 1
ATOM 1555 N N . LYS A 1 185 ? 5.155 -12.078 21.391 1.00 47.44 185 LYS A N 1
ATOM 1556 C CA . LYS A 1 185 ? 5.861 -13.364 21.537 1.00 47.44 185 LYS A CA 1
ATOM 1557 C C . LYS A 1 185 ? 5.229 -14.337 22.557 1.00 47.44 185 LYS A C 1
ATOM 1559 O O . LYS A 1 185 ? 5.679 -15.473 22.641 1.00 47.44 185 LYS A O 1
ATOM 1564 N N . ASN A 1 186 ? 4.187 -13.939 23.300 1.00 45.56 186 ASN A N 1
ATOM 1565 C CA . ASN A 1 186 ? 3.663 -14.681 24.459 1.00 45.56 186 ASN A CA 1
ATOM 1566 C C . ASN A 1 186 ? 2.224 -15.234 24.312 1.00 45.56 186 ASN A C 1
ATOM 1568 O O . ASN A 1 186 ? 1.599 -15.618 25.307 1.00 45.56 186 ASN A O 1
ATOM 1572 N N . GLY A 1 187 ? 1.709 -15.353 23.084 1.00 52.62 187 GLY A N 1
ATOM 1573 C CA . GLY A 1 187 ? 0.492 -16.118 22.776 1.00 52.62 187 GLY A CA 1
ATOM 1574 C C . GLY A 1 187 ? -0.729 -15.284 22.349 1.00 52.62 187 GLY A C 1
ATOM 1575 O O . GLY A 1 187 ? -0.655 -14.061 22.283 1.00 52.62 187 GLY A O 1
ATOM 1576 N N . PRO A 1 188 ? -1.864 -15.951 22.053 1.00 55.09 188 PRO A N 1
ATOM 1577 C CA . PRO A 1 188 ? -2.961 -15.411 21.234 1.00 55.09 188 PRO A CA 1
ATOM 1578 C C . PRO A 1 188 ? -3.865 -14.374 21.919 1.00 55.09 188 PRO A C 1
ATOM 1580 O O . PRO A 1 188 ? -4.790 -13.873 21.289 1.00 55.09 188 PRO A O 1
ATOM 1583 N N . LEU A 1 189 ? -3.650 -14.070 23.203 1.00 56.44 189 LEU A N 1
ATOM 1584 C CA . LEU A 1 189 ? -4.474 -13.131 23.967 1.00 56.44 189 LEU A CA 1
ATOM 1585 C C . LEU A 1 189 ? -3.584 -12.075 24.630 1.00 56.44 189 LEU A C 1
ATOM 1587 O O . LEU A 1 189 ? -2.566 -12.442 25.229 1.00 56.44 189 LEU A O 1
ATOM 1591 N N . PRO A 1 190 ? -3.966 -10.788 24.582 1.00 58.91 190 PRO A N 1
ATOM 1592 C CA . PRO A 1 190 ? -3.219 -9.737 25.251 1.00 58.91 190 PRO A CA 1
ATOM 1593 C C . PRO A 1 190 ? -3.187 -9.977 26.768 1.00 58.91 190 PRO A C 1
ATOM 1595 O O . PRO A 1 190 ? -4.161 -10.418 27.386 1.00 58.91 190 PRO A O 1
ATOM 1598 N N . SER A 1 191 ? -2.035 -9.687 27.374 1.00 56.91 191 SER A N 1
ATOM 1599 C CA . SER A 1 191 ? -1.809 -9.757 28.823 1.00 56.91 191 SER A CA 1
ATOM 1600 C C . SER A 1 191 ? -2.224 -8.478 29.559 1.00 56.91 191 SER A C 1
ATOM 1602 O O . SER A 1 191 ? -2.109 -8.411 30.780 1.00 56.91 191 SER A O 1
ATOM 1604 N N . SER A 1 192 ? -2.667 -7.451 28.831 1.00 58.06 192 SER A N 1
ATOM 1605 C CA . SER A 1 192 ? -3.036 -6.137 29.356 1.00 58.06 192 SER A CA 1
ATOM 1606 C C . SER A 1 192 ? -4.391 -5.678 28.818 1.00 58.06 192 SER A C 1
ATOM 1608 O O . SER A 1 192 ? -4.838 -6.095 27.751 1.00 58.06 192 SER A O 1
ATOM 1610 N N . PHE A 1 193 ? -5.053 -4.817 29.591 1.00 61.81 193 PHE A N 1
ATOM 1611 C CA . PHE A 1 193 ? -6.348 -4.242 29.240 1.00 61.81 193 PHE A CA 1
ATOM 1612 C C . PHE A 1 193 ? -6.213 -3.210 28.115 1.00 61.81 193 PHE A C 1
ATOM 1614 O O . PHE A 1 193 ? -5.198 -2.504 28.062 1.00 61.81 193 PHE A O 1
ATOM 1621 N N . PRO A 1 194 ? -7.233 -3.071 27.246 1.00 63.59 194 PRO A N 1
ATOM 1622 C CA . PRO A 1 194 ? -7.296 -1.939 26.337 1.00 63.59 194 PRO A CA 1
ATOM 1623 C C . PRO A 1 194 ? -7.319 -0.655 27.171 1.00 63.59 194 PRO A C 1
ATOM 1625 O O . PRO A 1 194 ? -8.154 -0.486 28.059 1.00 63.59 194 PRO A O 1
ATOM 1628 N N . ARG A 1 195 ? -6.365 0.244 26.907 1.00 61.56 195 ARG A N 1
ATOM 1629 C CA . ARG A 1 195 ? -6.234 1.513 27.646 1.00 61.56 195 ARG A CA 1
ATOM 1630 C C . ARG A 1 195 ? -7.435 2.435 27.437 1.00 61.56 195 ARG A C 1
ATOM 1632 O O . ARG A 1 195 ? -7.682 3.306 28.266 1.00 61.56 195 ARG A O 1
ATOM 1639 N N . LEU A 1 196 ? -8.138 2.256 26.319 1.00 63.66 196 LEU A N 1
ATOM 1640 C CA . LEU A 1 196 ? -9.284 3.052 25.907 1.00 63.66 196 LEU A CA 1
ATOM 1641 C C . LEU A 1 196 ? -10.357 2.154 25.282 1.00 63.66 196 LEU A C 1
ATOM 1643 O O . LEU A 1 196 ? -10.010 1.198 24.583 1.00 63.66 196 LEU A O 1
ATOM 1647 N N . PRO A 1 197 ? -11.647 2.463 25.491 1.00 69.00 197 PRO A N 1
ATOM 1648 C CA . PRO A 1 197 ? -12.714 1.870 24.709 1.00 69.00 197 PRO A CA 1
ATOM 1649 C C . PRO A 1 197 ? -12.624 2.330 23.244 1.00 69.00 197 PRO A C 1
ATOM 1651 O O . PRO A 1 197 ? -12.067 3.398 22.962 1.00 69.00 197 PRO A O 1
ATOM 1654 N N . PRO A 1 198 ? -13.217 1.577 22.306 1.00 75.69 198 PRO A N 1
ATOM 1655 C CA . PRO A 1 198 ? -13.305 1.982 20.907 1.00 75.69 198 PRO A CA 1
ATOM 1656 C C . PRO A 1 198 ? -13.964 3.353 20.742 1.00 75.69 198 PRO A C 1
ATOM 1658 O O . PRO A 1 198 ? -15.130 3.549 21.068 1.00 75.69 198 PRO A O 1
ATOM 1661 N N . LEU A 1 199 ? -13.214 4.318 20.214 1.00 77.00 199 LEU A N 1
ATOM 1662 C CA . LEU A 1 199 ? -13.641 5.712 20.094 1.00 77.00 199 LEU A CA 1
ATOM 1663 C C . LEU A 1 199 ? -14.579 5.915 18.897 1.00 77.00 199 LEU A C 1
ATOM 1665 O O . LEU A 1 199 ? -14.204 6.506 17.886 1.00 77.00 199 LEU A O 1
ATOM 1669 N N . ILE A 1 200 ? -15.812 5.430 19.016 1.00 72.25 200 ILE A N 1
ATOM 1670 C CA . ILE A 1 200 ? -16.839 5.536 17.974 1.00 72.25 200 ILE A CA 1
ATOM 1671 C C . ILE A 1 200 ? -17.879 6.608 18.304 1.00 72.25 200 ILE A C 1
ATOM 1673 O O . ILE A 1 200 ? -18.098 6.903 19.472 1.00 72.25 200 ILE A O 1
ATOM 1677 N N . ALA A 1 201 ? -18.552 7.166 17.294 1.00 70.44 201 ALA A N 1
ATOM 1678 C CA . ALA A 1 201 ? -19.710 8.061 17.468 1.00 70.44 201 ALA A CA 1
ATOM 1679 C C . ALA A 1 201 ? -21.064 7.326 17.355 1.00 70.44 201 ALA A C 1
ATOM 1681 O O . ALA A 1 201 ? -22.092 7.834 17.790 1.00 70.44 201 ALA A O 1
ATOM 1682 N N . GLY A 1 202 ? -21.070 6.127 16.765 1.00 71.81 202 GLY A N 1
ATOM 1683 C CA . GLY A 1 202 ? -22.272 5.313 16.573 1.00 71.81 202 GLY A CA 1
ATOM 1684 C C . GLY A 1 202 ? -22.634 4.447 17.781 1.00 71.81 202 GLY A C 1
ATOM 1685 O O . GLY A 1 202 ? -22.076 4.597 18.872 1.00 71.81 202 GLY A O 1
ATOM 1686 N N . THR A 1 203 ? -23.559 3.517 17.548 1.00 78.44 203 THR A N 1
ATOM 1687 C CA . THR A 1 203 ? -23.877 2.402 18.446 1.00 78.44 203 THR A CA 1
ATOM 1688 C C . THR A 1 203 ? -23.006 1.193 18.114 1.00 78.44 203 THR A C 1
ATOM 1690 O O . THR A 1 203 ? -22.550 1.027 16.981 1.00 78.44 203 THR A O 1
ATOM 1693 N N . GLY A 1 204 ? -22.738 0.347 19.105 1.00 78.81 204 GLY A N 1
ATOM 1694 C CA . GLY A 1 204 ? -21.883 -0.819 18.909 1.00 78.81 204 GLY A CA 1
ATOM 1695 C C . GLY A 1 204 ? -21.559 -1.545 20.205 1.00 78.81 204 GLY A C 1
ATOM 1696 O O . GLY A 1 204 ? -21.560 -0.953 21.285 1.00 78.81 204 GLY A O 1
ATOM 1697 N N . CYS A 1 205 ? -21.275 -2.838 20.088 1.00 80.06 205 CYS A N 1
ATOM 1698 C CA . CYS A 1 205 ? -20.827 -3.673 21.193 1.00 80.06 205 CYS A CA 1
ATOM 1699 C C . CYS A 1 205 ? -19.463 -4.263 20.844 1.00 80.06 205 CYS A C 1
ATOM 1701 O O . CYS A 1 205 ? -19.314 -4.932 19.822 1.00 80.06 205 CYS A O 1
ATOM 1703 N N . PHE A 1 206 ? -18.473 -4.002 21.690 1.00 80.00 206 PHE A N 1
ATOM 1704 C CA . PHE A 1 206 ? -17.096 -4.439 21.494 1.00 80.00 206 PHE A CA 1
ATOM 1705 C C . PHE A 1 206 ? -16.687 -5.344 22.637 1.00 80.00 206 PHE A C 1
ATOM 1707 O O . PHE A 1 206 ? -16.845 -4.972 23.799 1.00 80.00 206 PHE A O 1
ATOM 1714 N N . VAL A 1 207 ? -16.157 -6.520 22.311 1.00 79.56 207 VAL A N 1
ATOM 1715 C CA . VAL A 1 207 ? -15.787 -7.541 23.291 1.00 79.56 207 VAL A CA 1
ATOM 1716 C C . VAL A 1 207 ? -14.302 -7.849 23.166 1.00 79.56 207 VAL A C 1
ATOM 1718 O O . VAL A 1 207 ? -13.809 -8.144 22.083 1.00 79.56 207 VAL A O 1
ATOM 1721 N N . PHE A 1 208 ? -13.605 -7.809 24.295 1.00 76.50 208 PHE A N 1
ATOM 1722 C CA . PHE A 1 208 ? -12.187 -8.104 24.430 1.00 76.50 208 PHE A CA 1
ATOM 1723 C C . PHE A 1 208 ? -12.002 -9.259 25.412 1.00 76.50 208 PHE A C 1
ATOM 1725 O O . PHE A 1 208 ? -12.626 -9.286 26.475 1.00 76.50 208 PHE A O 1
ATOM 1732 N N . PHE A 1 209 ? -11.116 -10.194 25.079 1.00 75.75 209 PHE A N 1
ATOM 1733 C CA . PHE A 1 209 ? -10.710 -11.270 25.978 1.00 75.75 209 PHE A CA 1
ATOM 1734 C C . PHE A 1 209 ? -9.275 -11.041 26.438 1.00 75.75 209 PHE A C 1
ATOM 1736 O O . PHE A 1 209 ? -8.390 -10.759 25.634 1.00 75.75 209 PHE A O 1
ATOM 1743 N N . ILE A 1 210 ? -9.047 -11.172 27.741 1.00 73.50 210 ILE A N 1
ATOM 1744 C CA . ILE A 1 210 ? -7.752 -10.942 28.381 1.00 73.50 210 ILE A CA 1
ATOM 1745 C C . ILE A 1 210 ? -7.384 -12.189 29.172 1.00 73.50 210 ILE A C 1
ATOM 1747 O O . ILE A 1 210 ? -8.227 -12.802 29.834 1.00 73.50 210 ILE A O 1
ATOM 1751 N N . ARG A 1 211 ? -6.112 -12.579 29.112 1.00 68.69 211 ARG A N 1
ATOM 1752 C CA . ARG A 1 211 ? -5.621 -13.755 29.831 1.00 68.69 211 ARG A CA 1
ATOM 1753 C C . ARG A 1 211 ? -5.555 -13.463 31.335 1.00 68.69 211 ARG A C 1
ATOM 1755 O O . ARG A 1 211 ? -4.741 -12.659 31.773 1.00 68.69 211 ARG A O 1
ATOM 1762 N N . GLY A 1 212 ? -6.369 -14.146 32.141 1.00 64.19 212 GLY A N 1
ATOM 1763 C CA . GLY A 1 212 ? -6.470 -13.917 33.592 1.00 64.19 212 GLY A CA 1
ATOM 1764 C C . GLY A 1 212 ? -5.408 -14.625 34.443 1.00 64.19 212 GLY A C 1
ATOM 1765 O O . GLY A 1 212 ? -5.614 -14.813 35.635 1.00 64.19 212 GLY A O 1
ATOM 1766 N N . HIS A 1 213 ? -4.280 -15.044 33.857 1.00 58.28 213 HIS A N 1
ATOM 1767 C CA . HIS A 1 213 ? -3.247 -15.827 34.558 1.00 58.28 213 HIS A CA 1
ATOM 1768 C C . HIS A 1 213 ? -2.318 -15.011 35.471 1.00 58.28 213 HIS A C 1
ATOM 1770 O O . HIS A 1 213 ? -1.420 -15.578 36.089 1.00 58.28 213 HIS A O 1
ATOM 1776 N N . CYS A 1 214 ? -2.523 -13.702 35.573 1.00 47.59 214 CYS A N 1
ATOM 1777 C CA . CYS A 1 214 ? -1.719 -12.824 36.411 1.00 47.59 214 CYS A CA 1
ATOM 1778 C C . CYS A 1 214 ? -2.554 -12.373 37.612 1.00 47.59 214 CYS A C 1
ATOM 1780 O O . CYS A 1 214 ? -3.768 -12.234 37.491 1.00 47.59 214 CYS A O 1
ATOM 1782 N N . ASN A 1 215 ? -1.907 -12.123 38.753 1.00 51.75 215 ASN A N 1
ATOM 1783 C CA . ASN A 1 215 ? -2.475 -11.544 39.979 1.00 51.75 215 ASN A CA 1
ATOM 1784 C C . ASN A 1 215 ? -3.023 -10.119 39.751 1.00 51.75 215 ASN A C 1
ATOM 1786 O O . ASN A 1 215 ? -2.556 -9.149 40.347 1.00 51.75 215 ASN A O 1
ATOM 1790 N N . VAL A 1 216 ? -3.980 -9.963 38.842 1.00 57.22 216 VAL A N 1
ATOM 1791 C CA . VAL A 1 216 ? -4.556 -8.677 38.490 1.00 57.22 216 VAL A CA 1
ATOM 1792 C C . VAL A 1 216 ? -5.593 -8.338 39.549 1.00 57.22 216 VAL A C 1
ATOM 1794 O O . VAL A 1 216 ? -6.612 -9.019 39.689 1.00 57.22 216 VAL A O 1
ATOM 1797 N N . LYS A 1 217 ? -5.321 -7.284 40.322 1.00 59.06 217 LYS A N 1
ATOM 1798 C CA . LYS A 1 217 ? -6.294 -6.735 41.265 1.00 59.06 217 LYS A CA 1
ATOM 1799 C C . LYS A 1 217 ? -7.514 -6.270 40.476 1.00 59.06 217 LYS A C 1
ATOM 1801 O O . LYS A 1 217 ? -7.399 -5.464 39.562 1.00 59.06 217 LYS A O 1
ATOM 1806 N N . VAL A 1 218 ? -8.691 -6.763 40.843 1.00 58.59 218 VAL A N 1
ATOM 1807 C CA . VAL A 1 218 ? -9.960 -6.427 40.177 1.00 58.59 218 VAL A CA 1
ATOM 1808 C C . VAL A 1 218 ? -10.196 -4.908 40.135 1.00 58.59 218 VAL A C 1
ATOM 1810 O O . VAL A 1 218 ? -10.692 -4.379 39.149 1.00 58.59 218 VAL A O 1
ATOM 1813 N N . GLU A 1 219 ? -9.753 -4.188 41.163 1.00 57.16 219 GLU A N 1
ATOM 1814 C CA . GLU A 1 219 ? -9.844 -2.726 41.268 1.00 57.16 219 GLU A CA 1
ATOM 1815 C C . GLU A 1 219 ? -8.995 -1.981 40.225 1.00 57.16 219 GLU A C 1
ATOM 1817 O O . GLU A 1 219 ? -9.355 -0.883 39.803 1.00 57.16 219 GLU A O 1
ATOM 1822 N N . SER A 1 220 ? -7.891 -2.570 39.747 1.00 57.16 220 SER A N 1
ATOM 1823 C CA . SER A 1 220 ? -7.125 -1.993 38.636 1.00 57.16 220 SER A CA 1
ATOM 1824 C C . SER A 1 220 ? -7.772 -2.256 37.274 1.00 57.16 220 SER A C 1
ATOM 1826 O O . SER A 1 220 ? -7.349 -1.659 36.294 1.00 57.16 220 SER A O 1
ATOM 1828 N N . LEU A 1 221 ? -8.785 -3.130 37.194 1.00 56.28 221 LEU A N 1
ATOM 1829 C CA . LEU A 1 221 ? -9.516 -3.429 35.949 1.00 56.28 221 LEU A CA 1
ATOM 1830 C C . LEU A 1 221 ? -10.518 -2.339 35.572 1.00 56.28 221 LEU A C 1
ATOM 1832 O O . LEU A 1 221 ? -10.904 -2.193 34.409 1.00 56.28 221 LEU A O 1
ATOM 1836 N N . LEU A 1 222 ? -10.959 -1.595 36.579 1.00 57.22 222 LEU A N 1
ATOM 1837 C CA . LEU A 1 222 ? -11.959 -0.547 36.453 1.00 57.22 222 LEU A CA 1
ATOM 1838 C C . LEU A 1 222 ? -11.318 0.814 36.170 1.00 57.22 222 LEU A C 1
ATOM 1840 O O . LEU A 1 222 ? -11.945 1.649 35.530 1.00 57.22 222 LEU A O 1
ATOM 1844 N N . LYS A 1 223 ? -10.041 1.000 36.533 1.00 58.22 223 LYS A N 1
ATOM 1845 C CA . LYS A 1 223 ? -9.270 2.209 36.223 1.00 58.22 223 LYS A CA 1
ATOM 1846 C C . LYS A 1 223 ? -8.860 2.231 34.751 1.00 58.22 223 LYS A C 1
ATOM 1848 O O . LYS A 1 223 ? -7.885 1.597 34.359 1.00 58.22 223 LYS A O 1
ATOM 1853 N N . ASP A 1 224 ? -9.590 2.987 33.944 1.00 57.41 224 ASP A N 1
ATOM 1854 C CA . ASP A 1 224 ? -9.130 3.458 32.639 1.00 57.41 224 ASP A CA 1
ATOM 1855 C C . ASP A 1 224 ? -9.026 4.993 32.634 1.00 57.41 224 ASP A C 1
ATOM 1857 O O . ASP A 1 224 ? -9.410 5.666 33.591 1.00 57.41 224 ASP A O 1
ATOM 1861 N N . HIS A 1 225 ? -8.450 5.563 31.575 1.00 54.19 225 HIS A N 1
ATOM 1862 C CA . HIS A 1 225 ? -8.191 7.007 31.472 1.00 54.19 225 HIS A CA 1
ATOM 1863 C C . HIS A 1 225 ? -9.456 7.858 31.230 1.00 54.19 225 HIS A C 1
ATOM 1865 O O . HIS A 1 225 ? -9.358 9.020 30.837 1.00 54.19 225 HIS A O 1
ATOM 1871 N N . LEU A 1 226 ? -10.650 7.287 31.406 1.00 51.62 226 LEU A N 1
ATOM 1872 C CA . LEU A 1 226 ? -11.928 7.918 31.077 1.00 51.62 226 LEU A CA 1
ATOM 1873 C C . LEU A 1 226 ? -12.689 8.452 32.300 1.00 51.62 226 LEU A C 1
ATOM 1875 O O . LEU A 1 226 ? -13.739 9.070 32.129 1.00 51.62 226 LEU A O 1
ATOM 1879 N N . GLY A 1 227 ? -12.140 8.289 33.507 1.00 53.84 227 GLY A N 1
ATOM 1880 C CA . GLY A 1 227 ? -12.655 8.877 34.746 1.00 53.84 227 GLY A CA 1
ATOM 1881 C C . GLY A 1 227 ? -13.185 7.850 35.748 1.00 53.84 227 GLY A C 1
ATOM 1882 O O . GLY A 1 227 ? -12.883 6.661 35.662 1.00 53.84 227 GLY A O 1
ATOM 1883 N N . ASN A 1 228 ? -13.955 8.330 36.727 1.00 55.62 228 ASN A N 1
ATOM 1884 C CA . ASN A 1 228 ? -14.513 7.503 37.797 1.00 55.62 228 ASN A CA 1
ATOM 1885 C C . ASN A 1 228 ? -15.750 6.751 37.291 1.00 55.62 228 ASN A C 1
ATOM 1887 O O . ASN A 1 228 ? -16.714 7.369 36.835 1.00 55.62 228 ASN A O 1
ATOM 1891 N N . TRP A 1 229 ? -15.707 5.425 37.376 1.00 62.19 229 TRP A N 1
ATOM 1892 C CA . TRP A 1 229 ? -16.809 4.541 37.018 1.00 62.19 229 TRP A CA 1
ATOM 1893 C C . TRP A 1 229 ? -17.670 4.242 38.247 1.00 62.19 229 TRP A C 1
ATOM 1895 O O . TRP A 1 229 ? -17.142 4.046 39.340 1.00 62.19 229 TRP A O 1
ATOM 1905 N N . GLU A 1 230 ? -18.991 4.208 38.075 1.00 56.81 230 GLU A N 1
ATOM 1906 C CA . GLU A 1 230 ? -19.902 3.711 39.110 1.00 56.81 230 GLU A CA 1
ATOM 1907 C C . GLU A 1 230 ? -20.030 2.193 38.998 1.00 56.81 230 GLU A C 1
ATOM 1909 O O . GLU A 1 230 ? -20.555 1.677 38.004 1.00 56.81 230 GLU A O 1
ATOM 1914 N N . ASP A 1 231 ? -19.533 1.488 40.015 1.00 66.62 231 ASP A N 1
ATOM 1915 C CA . ASP A 1 231 ? -19.364 0.040 39.984 1.00 66.62 231 ASP A CA 1
ATOM 1916 C C . ASP A 1 231 ? -20.526 -0.685 40.664 1.00 66.62 231 ASP A C 1
ATOM 1918 O O . ASP A 1 231 ? -20.679 -0.666 41.884 1.00 66.62 231 ASP A O 1
ATOM 1922 N N . ASN A 1 232 ? -21.299 -1.424 39.873 1.00 70.94 232 ASN A N 1
ATOM 1923 C CA . ASN A 1 232 ? -22.244 -2.415 40.376 1.00 70.94 232 ASN A CA 1
ATOM 1924 C C . ASN A 1 232 ? -21.653 -3.815 40.191 1.00 70.94 232 ASN A C 1
ATOM 1926 O O . ASN A 1 232 ? -21.467 -4.290 39.064 1.00 70.94 232 ASN A O 1
ATOM 1930 N N . LYS A 1 233 ? -21.350 -4.484 41.309 1.00 77.69 233 LYS A N 1
ATOM 1931 C CA . LYS A 1 233 ? -20.808 -5.846 41.339 1.00 77.69 233 LYS A CA 1
ATOM 1932 C C . LYS A 1 233 ? -21.911 -6.849 41.652 1.00 77.69 233 LYS A C 1
ATOM 1934 O O . LYS A 1 233 ? -22.509 -6.813 42.722 1.00 77.69 233 LYS A O 1
ATOM 1939 N N . ILE A 1 234 ? -22.131 -7.784 40.734 1.00 78.56 234 ILE A N 1
ATOM 1940 C CA . ILE A 1 234 ? -23.061 -8.901 40.901 1.00 78.56 234 ILE A CA 1
ATOM 1941 C C . ILE A 1 234 ? -22.249 -10.198 40.888 1.00 78.56 234 ILE A C 1
ATOM 1943 O O . ILE A 1 234 ? -21.516 -10.471 39.935 1.00 78.56 234 ILE A O 1
ATOM 1947 N N . GLU A 1 235 ? -22.378 -11.003 41.941 1.00 80.44 235 GLU A N 1
ATOM 1948 C CA . GLU A 1 235 ? -21.784 -12.340 42.020 1.00 80.44 235 GLU A CA 1
ATOM 1949 C C . GLU A 1 235 ? -22.870 -13.399 41.822 1.00 80.44 235 GLU A C 1
ATOM 1951 O O . GLU A 1 235 ? -23.853 -13.440 42.558 1.00 80.44 235 GLU A O 1
ATOM 1956 N N . LEU A 1 236 ? -22.684 -14.269 40.832 1.00 80.44 236 LEU A N 1
ATOM 1957 C CA . LEU A 1 236 ? -23.595 -15.364 40.519 1.00 80.44 236 LEU A CA 1
ATOM 1958 C C . LEU A 1 236 ? -22.918 -16.700 40.867 1.00 80.44 236 LEU A C 1
ATOM 1960 O O . LEU A 1 236 ? -21.866 -17.005 40.293 1.00 80.44 236 LEU A O 1
ATOM 1964 N N . PRO A 1 237 ? -23.477 -17.506 41.787 1.00 82.31 237 PRO A N 1
ATOM 1965 C CA . PRO A 1 237 ? -22.936 -18.823 42.100 1.00 82.31 237 PRO A CA 1
ATOM 1966 C C . PRO A 1 237 ? -23.049 -19.754 40.888 1.00 82.31 237 PRO A C 1
ATOM 1968 O O . PRO A 1 237 ? -24.094 -19.848 40.236 1.00 82.31 237 PRO A O 1
ATOM 1971 N N . LEU A 1 238 ? -21.950 -20.443 40.586 1.00 80.31 238 LEU A N 1
ATOM 1972 C CA . LEU A 1 238 ? -21.859 -21.398 39.491 1.00 80.31 238 LEU A CA 1
ATOM 1973 C C . LEU A 1 238 ? -21.725 -22.817 40.031 1.00 80.31 238 LEU A C 1
ATOM 1975 O O . LEU A 1 238 ? -20.934 -23.090 40.938 1.00 80.31 238 LEU A O 1
ATOM 1979 N N . ASP A 1 239 ? -22.446 -23.731 39.395 1.00 81.00 239 ASP A N 1
ATOM 1980 C CA . ASP A 1 239 ? -22.209 -25.162 39.502 1.00 81.00 239 ASP A CA 1
ATOM 1981 C C . ASP A 1 239 ? -21.488 -25.665 38.244 1.00 81.00 239 ASP A C 1
ATOM 1983 O O . ASP A 1 239 ? -21.701 -25.140 37.144 1.00 81.00 239 ASP A O 1
ATOM 1987 N N . ARG A 1 240 ? -20.598 -26.648 38.399 1.00 76.19 240 ARG A N 1
ATOM 1988 C CA . ARG A 1 240 ? -19.790 -27.185 37.295 1.00 76.19 240 ARG A CA 1
ATOM 1989 C C . ARG A 1 240 ? -20.147 -28.645 37.060 1.00 76.19 240 ARG A C 1
ATOM 1991 O O . ARG A 1 240 ? -19.764 -29.505 37.846 1.00 76.19 240 ARG A O 1
ATOM 1998 N N . SER A 1 241 ? -20.778 -28.921 35.922 1.00 76.44 241 SER A N 1
ATOM 1999 C CA . SER A 1 241 ? -21.018 -30.280 35.433 1.00 76.44 241 SER A CA 1
ATOM 2000 C C . SER A 1 241 ? -20.116 -30.544 34.224 1.00 76.44 241 SER A C 1
ATOM 2002 O O . SER A 1 241 ? -20.352 -30.053 33.116 1.00 76.44 241 SER A O 1
ATOM 2004 N N . GLY A 1 242 ? -19.000 -31.245 34.453 1.00 76.69 242 GLY A N 1
ATOM 2005 C CA . GLY A 1 242 ? -17.972 -31.497 33.436 1.00 76.69 242 GLY A CA 1
ATOM 2006 C C . GLY A 1 242 ? -17.320 -30.209 32.909 1.00 76.69 242 GLY A C 1
ATOM 2007 O O . GLY A 1 242 ? -16.632 -29.499 33.650 1.00 76.69 242 GLY A O 1
ATOM 2008 N N . ASN A 1 243 ? -17.534 -29.912 31.622 1.00 72.88 243 ASN A N 1
ATOM 2009 C CA . ASN A 1 243 ? -17.043 -28.701 30.942 1.00 72.88 243 ASN A CA 1
ATOM 2010 C C . ASN A 1 243 ? -18.074 -27.560 30.877 1.00 72.88 243 ASN A C 1
ATOM 2012 O O . ASN A 1 243 ? -17.776 -26.508 30.315 1.00 72.88 243 ASN A O 1
ATOM 2016 N N . LYS A 1 244 ? -19.277 -27.742 31.435 1.00 76.12 244 LYS A N 1
ATOM 2017 C CA . LYS A 1 244 ? -20.328 -26.719 31.443 1.00 76.12 244 LYS A CA 1
ATOM 2018 C C . LYS A 1 244 ? -20.460 -26.087 32.826 1.00 76.12 244 LYS A C 1
ATOM 2020 O O . LYS A 1 244 ? -20.441 -26.780 33.844 1.00 76.12 244 LYS A O 1
ATOM 2025 N N . PHE A 1 245 ? -20.621 -24.767 32.837 1.00 78.31 245 PHE A N 1
ATOM 2026 C CA . PHE A 1 245 ? -20.983 -23.997 34.021 1.00 78.31 245 PHE A CA 1
ATOM 2027 C C . PHE A 1 245 ? -22.451 -23.588 33.924 1.00 78.31 245 PHE A C 1
ATOM 2029 O O . PHE A 1 245 ? -22.882 -23.077 32.891 1.00 78.31 245 PHE A O 1
ATOM 2036 N N . THR A 1 246 ? -23.208 -23.797 34.996 1.00 78.56 246 THR A N 1
ATOM 2037 C CA . THR A 1 246 ? -24.622 -23.413 35.093 1.00 78.56 246 THR A CA 1
ATOM 2038 C C . THR A 1 246 ? -24.839 -22.547 36.323 1.00 78.56 246 THR A C 1
ATOM 2040 O O . THR A 1 246 ? -24.320 -22.856 37.397 1.00 78.56 246 THR A O 1
ATOM 2043 N N . VAL A 1 247 ? -25.606 -21.466 36.180 1.00 78.75 247 VAL A N 1
ATOM 2044 C CA . VAL A 1 247 ? -25.966 -20.597 37.307 1.00 78.75 247 VAL A CA 1
ATOM 2045 C C . VAL A 1 247 ? -26.968 -21.337 38.187 1.00 78.75 247 VAL A C 1
ATOM 2047 O O . VAL A 1 247 ? -28.016 -21.762 37.706 1.00 78.75 247 VAL A O 1
ATOM 2050 N N . ASN A 1 248 ? -26.648 -21.500 39.469 1.00 76.31 248 ASN A N 1
ATOM 2051 C CA . ASN A 1 248 ? -27.535 -22.152 40.427 1.00 76.31 248 ASN A CA 1
ATOM 2052 C C . ASN A 1 248 ? -27.593 -21.341 41.724 1.00 76.31 248 ASN A C 1
ATOM 2054 O O . ASN A 1 248 ? -26.716 -21.456 42.575 1.00 76.31 248 ASN A O 1
ATOM 2058 N N . ASN A 1 249 ? -28.668 -20.567 41.901 1.00 68.69 249 ASN A N 1
ATOM 2059 C CA . ASN A 1 249 ? -28.865 -19.693 43.065 1.00 68.69 249 ASN A CA 1
ATOM 2060 C C . ASN A 1 249 ? -28.971 -20.441 44.407 1.00 68.69 249 ASN A C 1
ATOM 2062 O O . ASN A 1 249 ? -28.908 -19.809 45.457 1.00 68.69 249 ASN A O 1
ATOM 2066 N N . LYS A 1 250 ? -29.132 -21.772 44.394 1.00 64.00 250 LYS A N 1
ATOM 2067 C CA . LYS A 1 250 ? -29.198 -22.599 45.608 1.00 64.00 250 LYS A CA 1
ATOM 2068 C C . LYS A 1 250 ? -27.841 -23.174 46.021 1.00 64.00 250 LYS A C 1
ATOM 2070 O O . LYS A 1 250 ? -27.727 -23.702 47.126 1.00 64.00 250 LYS A O 1
ATOM 2075 N N . SER A 1 251 ? -26.814 -23.100 45.170 1.00 58.81 251 SER A N 1
ATOM 2076 C CA . SER A 1 251 ? -25.504 -23.671 45.482 1.00 58.81 251 SER A CA 1
ATOM 2077 C C . SER A 1 251 ? -24.626 -22.657 46.226 1.00 58.81 251 SER A C 1
ATOM 2079 O O . SER A 1 251 ? -24.389 -21.540 45.770 1.00 58.81 251 SER A O 1
ATOM 2081 N N . LYS A 1 252 ? -24.056 -23.062 47.368 1.00 59.59 252 LYS A N 1
ATOM 2082 C CA . LYS A 1 252 ? -22.878 -22.396 47.965 1.00 59.59 252 LYS A CA 1
ATOM 2083 C C . LYS A 1 252 ? -21.603 -22.834 47.224 1.00 59.59 252 LYS A C 1
ATOM 2085 O O . LYS A 1 252 ? -20.629 -23.264 47.837 1.00 59.59 252 LYS A O 1
ATOM 2090 N N . GLY A 1 253 ? -21.657 -22.843 45.891 1.00 61.50 253 GLY A N 1
ATOM 2091 C CA . GLY A 1 253 ? -20.615 -23.397 45.033 1.00 61.50 253 GLY A CA 1
ATOM 2092 C C . GLY A 1 253 ? -19.266 -22.692 45.207 1.00 61.50 253 GLY A C 1
ATOM 2093 O O . GLY A 1 253 ? -19.195 -21.493 45.466 1.00 61.50 253 GLY A O 1
ATOM 2094 N N . LYS A 1 254 ? -18.172 -23.445 45.021 1.00 71.88 254 LYS A N 1
ATOM 2095 C CA . LYS A 1 254 ? -16.790 -22.917 45.006 1.00 71.88 254 LYS A CA 1
ATOM 2096 C C . LYS A 1 254 ? -16.525 -21.964 43.834 1.00 71.88 254 LYS A C 1
ATOM 2098 O O . LYS A 1 254 ? -15.548 -21.218 43.876 1.00 71.88 254 LYS A O 1
ATOM 2103 N N . TRP A 1 255 ? -17.348 -22.030 42.788 1.00 80.00 255 TRP A N 1
ATOM 2104 C CA . TRP A 1 255 ? -17.225 -21.237 41.570 1.00 80.00 255 TRP A CA 1
ATOM 2105 C C . TRP A 1 255 ? -18.231 -20.089 41.571 1.00 80.00 255 TRP A C 1
ATOM 2107 O O . TRP A 1 255 ? -19.397 -20.280 41.913 1.00 80.00 255 TRP A O 1
ATOM 2117 N N . LYS A 1 256 ? -17.792 -18.907 41.147 1.00 83.75 256 LYS A N 1
ATOM 2118 C CA . LYS A 1 256 ? -18.650 -17.731 40.993 1.00 83.75 256 LYS A CA 1
ATOM 2119 C C . LYS A 1 256 ? -18.353 -17.037 39.672 1.00 83.75 256 LYS A C 1
ATOM 2121 O O . LYS A 1 256 ? -17.187 -16.834 39.335 1.00 83.75 256 LYS A O 1
ATOM 2126 N N . LEU A 1 257 ? -19.394 -16.639 38.953 1.00 81.56 257 LEU A N 1
ATOM 2127 C CA . LEU A 1 257 ? -19.292 -15.668 37.873 1.00 81.56 257 LEU A CA 1
ATOM 2128 C C . LEU A 1 257 ? -19.448 -14.284 38.488 1.00 81.56 257 LEU A C 1
ATOM 2130 O O . LEU A 1 257 ? -20.465 -13.997 39.116 1.00 81.56 257 LEU A O 1
ATOM 2134 N N . VAL A 1 258 ? -18.458 -13.425 38.301 1.00 82.00 258 VAL A N 1
ATOM 2135 C CA . VAL A 1 258 ? -18.547 -12.035 38.732 1.00 82.00 258 VAL A CA 1
ATOM 2136 C C . VAL A 1 258 ? -18.808 -11.170 37.513 1.00 82.00 258 VAL A C 1
ATOM 2138 O O . VAL A 1 258 ? -18.046 -11.203 36.545 1.00 82.00 258 VAL A O 1
ATOM 2141 N N . LYS A 1 259 ? -19.892 -10.400 37.576 1.00 82.50 259 LYS A N 1
ATOM 2142 C CA . LYS A 1 259 ? -20.218 -9.341 36.628 1.00 82.50 259 LYS A CA 1
ATOM 2143 C C . LYS A 1 259 ? -19.969 -8.005 37.311 1.00 82.50 259 LYS A C 1
ATOM 2145 O O . LYS A 1 259 ? -20.623 -7.684 38.300 1.00 82.50 259 LYS A O 1
ATOM 2150 N N . LEU A 1 260 ? -19.053 -7.224 36.761 1.00 79.38 260 LEU A N 1
ATOM 2151 C CA . LEU A 1 260 ? -18.913 -5.809 37.075 1.00 79.38 260 LEU A CA 1
ATOM 2152 C C . LEU A 1 260 ? -19.582 -5.0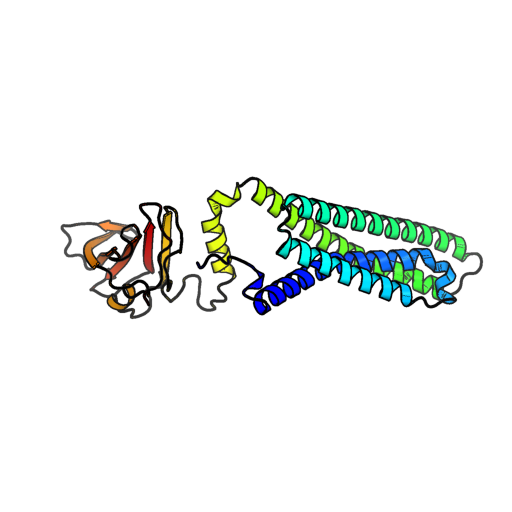25 35.960 1.00 79.38 260 LEU A C 1
ATOM 2154 O O . LEU A 1 260 ? -19.257 -5.222 34.790 1.00 79.38 260 LEU A O 1
ATOM 2158 N N . SER A 1 261 ? -20.522 -4.162 36.309 1.00 77.12 261 SER A N 1
ATOM 2159 C CA . SER A 1 261 ? -21.038 -3.146 35.400 1.00 77.12 261 SER A CA 1
ATOM 2160 C C . SER A 1 261 ? -20.578 -1.788 35.881 1.00 77.12 261 SER A C 1
ATOM 2162 O O . SER A 1 261 ? -20.818 -1.438 37.032 1.00 77.12 261 SER A O 1
ATOM 2164 N N . ALA A 1 262 ? -19.953 -1.061 34.975 1.00 77.19 262 ALA A N 1
ATOM 2165 C CA . ALA A 1 262 ? -19.373 0.239 35.191 1.00 77.19 262 ALA A CA 1
ATOM 2166 C C . ALA A 1 262 ? -20.061 1.220 34.233 1.00 77.19 262 ALA A C 1
ATOM 2168 O O . ALA A 1 262 ? -20.109 0.988 33.016 1.00 77.19 262 ALA A O 1
ATOM 2169 N N . ARG A 1 263 ? -20.611 2.312 34.774 1.00 73.69 263 ARG A N 1
ATOM 2170 C CA . ARG A 1 263 ? -21.136 3.436 33.981 1.00 73.69 263 ARG A CA 1
ATOM 2171 C C . ARG A 1 263 ? -20.223 4.642 34.150 1.00 73.69 263 ARG A C 1
ATOM 2173 O O . ARG A 1 263 ? -19.806 4.947 35.264 1.00 73.69 263 ARG A O 1
ATOM 2180 N N . ASN A 1 264 ? -19.891 5.297 33.043 1.00 71.81 264 ASN A N 1
ATOM 2181 C CA . ASN A 1 264 ? -19.075 6.501 33.078 1.00 71.81 264 ASN A CA 1
ATOM 2182 C C . ASN A 1 264 ? -19.979 7.727 33.265 1.00 71.81 264 ASN A C 1
ATOM 2184 O O . ASN A 1 264 ? -20.887 7.947 32.463 1.00 71.81 264 ASN A O 1
ATOM 2188 N N . SER A 1 265 ? -19.709 8.536 34.290 1.00 69.06 265 SER A N 1
ATOM 2189 C CA . SER A 1 265 ? -20.473 9.754 34.600 1.00 69.06 265 SER A CA 1
ATOM 2190 C C . SER A 1 265 ? -20.395 10.830 33.510 1.00 69.06 265 SER A C 1
ATOM 2192 O O . SER A 1 265 ? -21.319 11.619 33.360 1.00 69.06 265 SER A O 1
ATOM 2194 N N . ARG A 1 266 ? -19.323 10.852 32.707 1.00 69.75 266 ARG A N 1
ATOM 2195 C CA . ARG A 1 266 ? -19.139 11.807 31.598 1.00 69.75 266 ARG A CA 1
ATOM 2196 C C . ARG A 1 266 ? -19.775 11.342 30.292 1.00 69.75 266 ARG A C 1
ATOM 2198 O O . ARG A 1 266 ? -20.028 12.151 29.408 1.00 69.75 266 ARG A O 1
ATOM 2205 N N . THR A 1 267 ? -19.978 10.035 30.128 1.00 72.00 267 THR A N 1
ATOM 2206 C CA . THR A 1 267 ? -20.500 9.443 28.888 1.00 72.00 267 THR A CA 1
ATOM 2207 C C . THR A 1 267 ? -21.571 8.409 29.194 1.00 72.00 267 THR A C 1
ATOM 2209 O O . THR A 1 267 ? -21.344 7.203 29.150 1.00 72.00 267 THR A O 1
ATOM 2212 N N . GLU A 1 268 ? -22.786 8.898 29.432 1.00 76.31 268 GLU A N 1
ATOM 2213 C CA . GLU A 1 268 ? -23.942 8.076 29.801 1.00 76.31 268 GLU A CA 1
ATOM 2214 C C . GLU A 1 268 ? -24.297 6.970 28.802 1.00 76.31 268 GLU A C 1
ATOM 2216 O O . GLU A 1 268 ? -24.888 5.962 29.203 1.00 76.31 268 GLU A O 1
ATOM 2221 N N . ARG A 1 269 ? -23.933 7.160 27.526 1.00 82.62 269 ARG A N 1
ATOM 2222 C CA . ARG A 1 269 ? -24.157 6.207 26.431 1.00 82.62 269 ARG A CA 1
ATOM 2223 C C . ARG A 1 269 ? -23.205 5.010 26.441 1.00 82.62 269 ARG A C 1
ATOM 2225 O O . ARG A 1 269 ? -23.463 4.045 25.727 1.00 82.62 269 ARG A O 1
ATOM 2232 N N . LEU A 1 270 ? -22.097 5.091 27.185 1.00 82.50 270 LEU A N 1
ATOM 2233 C CA . LEU A 1 270 ? -21.071 4.057 27.266 1.00 82.50 270 LEU A CA 1
ATOM 2234 C C . LEU A 1 270 ? -21.233 3.256 28.558 1.00 82.50 270 LEU A C 1
ATOM 2236 O O . LEU A 1 270 ? -21.056 3.771 29.664 1.00 82.50 270 LEU A O 1
ATOM 2240 N N . LYS A 1 271 ? -21.500 1.961 28.408 1.00 84.06 271 LYS A N 1
ATOM 2241 C CA . LYS A 1 271 ? -21.506 0.997 29.509 1.00 84.06 271 LYS A CA 1
ATOM 2242 C C . LYS A 1 271 ? -20.353 0.022 29.341 1.00 84.06 271 LYS A C 1
ATOM 2244 O O . LYS A 1 271 ? -20.137 -0.519 28.258 1.00 84.06 271 LYS A O 1
ATOM 2249 N N . LYS A 1 272 ? -19.616 -0.213 30.421 1.00 82.69 272 LYS A N 1
ATOM 2250 C CA . LYS A 1 272 ? -18.528 -1.187 30.480 1.00 82.69 272 LYS A CA 1
ATOM 2251 C C . LYS A 1 272 ? -18.981 -2.362 31.333 1.00 82.69 272 LYS A C 1
ATOM 2253 O O . LYS A 1 272 ? -19.463 -2.183 32.448 1.00 82.69 272 LYS A O 1
ATOM 2258 N N . TYR A 1 273 ? -18.821 -3.569 30.818 1.00 82.25 273 TYR A N 1
ATOM 2259 C CA . TYR A 1 273 ? -19.097 -4.799 31.542 1.00 82.25 273 TYR A CA 1
ATOM 2260 C C . TYR A 1 273 ? -17.837 -5.647 31.595 1.00 82.25 273 TYR A C 1
ATOM 2262 O O . TYR A 1 273 ? -17.203 -5.887 30.573 1.00 82.25 273 TYR A O 1
ATOM 2270 N N . ILE A 1 274 ? -17.476 -6.123 32.779 1.00 80.75 274 ILE A N 1
ATOM 2271 C CA . ILE A 1 274 ? -16.359 -7.044 32.965 1.00 80.75 274 ILE A CA 1
ATOM 2272 C C . ILE A 1 274 ? -16.921 -8.331 33.551 1.00 80.75 274 ILE A C 1
ATOM 2274 O O . ILE A 1 274 ? -17.593 -8.311 34.583 1.00 80.75 274 ILE A O 1
ATOM 2278 N N . PHE A 1 275 ? -16.634 -9.448 32.897 1.00 82.88 275 PHE A N 1
ATOM 2279 C CA . PHE A 1 275 ? -17.029 -10.776 33.335 1.00 82.88 275 PHE A CA 1
ATOM 2280 C C . PHE A 1 275 ? -15.786 -11.617 33.578 1.00 82.88 275 PHE A C 1
ATOM 2282 O O . PHE A 1 275 ? -14.912 -11.724 32.717 1.00 82.88 275 PHE A O 1
ATOM 2289 N N . TYR A 1 276 ? -15.715 -12.238 34.747 1.00 82.50 276 TYR A N 1
ATOM 2290 C CA . TYR A 1 276 ? -14.660 -13.189 35.068 1.00 82.50 276 TYR A CA 1
ATOM 2291 C C . TYR A 1 276 ? -15.186 -14.267 36.007 1.00 82.50 276 TYR A C 1
ATOM 2293 O O . TYR A 1 276 ? -16.138 -14.060 36.763 1.00 82.50 276 TYR A O 1
ATOM 2301 N N . ILE A 1 277 ? -14.556 -15.435 35.953 1.00 83.00 277 ILE A N 1
ATOM 2302 C CA . ILE A 1 277 ? -14.881 -16.554 36.828 1.00 83.00 277 ILE A CA 1
ATOM 2303 C C . ILE A 1 277 ? -13.875 -16.576 37.976 1.00 83.00 277 ILE A C 1
ATOM 2305 O O . ILE A 1 277 ? -12.670 -16.409 37.780 1.00 83.00 277 ILE A O 1
ATOM 2309 N N . THR A 1 278 ? -14.370 -16.792 39.190 1.00 80.25 278 THR A N 1
ATOM 2310 C CA . THR A 1 278 ? -13.537 -17.060 40.361 1.00 80.25 278 THR A CA 1
ATOM 2311 C C . THR A 1 278 ? -13.808 -18.454 40.903 1.00 80.25 278 THR A C 1
ATOM 2313 O O . THR A 1 278 ? -14.931 -18.959 40.848 1.00 80.25 278 THR A O 1
ATOM 2316 N N . LYS A 1 279 ? -12.763 -19.088 41.433 1.00 81.75 279 LYS A N 1
ATOM 2317 C CA . LYS A 1 279 ? -12.824 -20.326 42.208 1.00 81.75 279 LYS A CA 1
ATOM 2318 C C . LYS A 1 279 ? -12.194 -20.047 43.567 1.00 81.75 279 LYS A C 1
ATOM 2320 O O . LYS A 1 279 ? -11.023 -19.692 43.614 1.00 81.75 279 LYS A O 1
ATOM 2325 N N . ASN A 1 280 ? -12.935 -20.201 44.663 1.00 76.75 280 ASN A N 1
ATOM 2326 C CA . ASN A 1 280 ? -12.461 -19.855 46.014 1.00 76.75 280 ASN A CA 1
ATOM 2327 C C . ASN A 1 280 ? -11.878 -18.423 46.098 1.00 76.75 280 ASN A C 1
ATOM 2329 O O . ASN A 1 280 ? -10.820 -18.220 46.682 1.00 76.75 280 ASN A O 1
ATOM 2333 N N . ASN A 1 281 ? -12.533 -17.444 45.462 1.00 72.62 281 ASN A N 1
ATOM 2334 C CA . ASN A 1 281 ? -12.079 -16.047 45.344 1.00 72.62 281 ASN A CA 1
ATOM 2335 C C . ASN A 1 281 ? -10.769 -15.823 44.558 1.00 72.62 281 ASN A C 1
ATOM 2337 O O . ASN A 1 281 ? -10.334 -14.682 44.431 1.00 72.62 281 ASN A O 1
ATOM 2341 N N . LEU A 1 282 ? -10.171 -16.864 43.971 1.00 74.56 282 LEU A N 1
ATOM 2342 C CA . LEU A 1 282 ? -9.062 -16.733 43.025 1.00 74.56 282 LEU A CA 1
ATOM 2343 C C . LEU A 1 282 ? -9.602 -16.679 41.599 1.00 74.56 282 LEU A C 1
ATOM 2345 O O . LEU A 1 282 ? -10.460 -17.479 41.218 1.00 74.56 282 LEU A O 1
ATOM 2349 N N . MET A 1 283 ? -9.104 -15.732 40.809 1.00 74.44 283 MET A N 1
ATOM 2350 C CA . MET A 1 283 ? -9.496 -15.583 39.411 1.00 74.44 283 MET A CA 1
ATOM 2351 C C . MET A 1 283 ? -9.046 -16.811 38.612 1.00 74.44 283 MET A C 1
ATOM 2353 O O . MET A 1 283 ? -7.923 -17.287 38.774 1.00 74.44 283 MET A O 1
ATOM 2357 N N . ASN A 1 284 ? -9.936 -17.362 37.788 1.00 74.00 284 ASN A N 1
ATOM 2358 C CA . ASN A 1 284 ? -9.663 -18.577 37.031 1.00 74.00 284 ASN A CA 1
ATOM 2359 C C . ASN A 1 284 ? -10.193 -18.443 35.601 1.00 74.00 284 ASN A C 1
ATOM 2361 O O . ASN A 1 284 ? -11.396 -18.289 35.391 1.00 74.00 284 ASN A O 1
ATOM 2365 N N . GLY A 1 285 ? -9.288 -18.527 34.626 1.00 75.44 285 GLY A N 1
ATOM 2366 C CA . GLY A 1 285 ? -9.601 -18.423 33.203 1.00 75.44 285 GLY A CA 1
ATOM 2367 C C . GLY A 1 285 ? -9.374 -17.027 32.624 1.00 75.44 285 GLY A C 1
ATOM 2368 O O . GLY A 1 285 ? -8.555 -16.254 33.117 1.00 75.44 285 GLY A O 1
ATOM 2369 N N . ASN A 1 286 ? -10.074 -16.731 31.530 1.00 80.44 286 ASN A N 1
ATOM 2370 C CA . ASN A 1 286 ? -9.974 -15.453 30.830 1.00 80.44 286 ASN A CA 1
ATOM 2371 C C . ASN A 1 286 ? -10.986 -14.443 31.377 1.00 80.44 286 ASN A C 1
ATOM 2373 O O . ASN A 1 286 ? -12.070 -14.807 31.836 1.00 80.44 286 ASN A O 1
ATOM 2377 N N . ILE A 1 287 ? -10.628 -13.169 31.284 1.00 79.19 287 ILE A N 1
ATOM 2378 C CA . ILE A 1 287 ? -11.488 -12.038 31.614 1.00 79.19 287 ILE A CA 1
ATOM 2379 C C . ILE A 1 287 ? -12.111 -11.545 30.312 1.00 79.19 287 ILE A C 1
ATOM 2381 O O . ILE A 1 287 ? -11.399 -11.319 29.334 1.00 79.19 287 ILE A O 1
ATOM 2385 N N . MET A 1 288 ? -13.426 -11.369 30.299 1.00 78.62 288 MET A N 1
ATOM 2386 C CA . MET A 1 288 ? -14.145 -10.753 29.190 1.00 78.62 288 MET A CA 1
ATOM 2387 C C . MET A 1 288 ? -14.477 -9.309 29.553 1.00 78.62 288 MET A C 1
ATOM 2389 O O . MET A 1 288 ? -15.092 -9.053 30.586 1.00 78.62 288 MET A O 1
ATOM 2393 N N . VAL A 1 289 ? -14.095 -8.372 28.695 1.00 80.44 289 VAL A N 1
ATOM 2394 C CA . VAL A 1 289 ? -14.425 -6.950 28.811 1.00 80.44 289 VAL A CA 1
ATOM 2395 C C . VAL A 1 289 ? -15.318 -6.584 27.645 1.00 80.44 289 VAL A C 1
ATOM 2397 O O . VAL A 1 289 ? -14.987 -6.858 26.499 1.00 80.44 289 VAL A O 1
ATOM 2400 N N . MET A 1 290 ? -16.448 -5.962 27.930 1.00 80.31 290 MET A N 1
ATOM 2401 C CA . MET A 1 290 ? -17.425 -5.549 26.942 1.00 80.31 290 MET A CA 1
ATOM 2402 C C . MET A 1 290 ? -17.683 -4.054 27.085 1.00 80.31 290 MET A C 1
ATOM 2404 O O . MET A 1 290 ? -17.985 -3.577 28.175 1.00 80.31 290 MET A O 1
ATOM 2408 N N . TYR A 1 291 ? -17.599 -3.331 25.978 1.00 83.94 291 TYR A N 1
ATOM 2409 C CA . TYR A 1 291 ? -18.007 -1.937 25.876 1.00 83.94 291 TYR A CA 1
ATOM 2410 C C . TYR A 1 291 ? -19.251 -1.856 25.009 1.00 83.94 291 TYR A C 1
ATOM 2412 O O . TYR A 1 291 ? -19.239 -2.293 23.859 1.00 83.94 291 TYR A O 1
ATOM 2420 N N . HIS A 1 292 ? -20.321 -1.309 25.568 1.00 84.00 292 HIS A N 1
ATOM 2421 C CA . HIS A 1 292 ? -21.612 -1.196 24.916 1.00 84.00 292 HIS A CA 1
ATOM 2422 C C . HIS A 1 292 ? -21.987 0.279 24.770 1.00 84.00 292 HIS A C 1
ATOM 2424 O O . HIS A 1 292 ? -22.129 0.992 25.764 1.00 84.00 292 HIS A O 1
ATOM 2430 N N . TYR A 1 293 ? -22.131 0.717 23.521 1.00 84.19 293 TYR A N 1
ATOM 2431 C CA . TYR A 1 293 ? -22.621 2.036 23.139 1.00 84.19 293 TYR A CA 1
ATOM 2432 C C . TYR A 1 293 ? -24.105 1.943 22.778 1.00 84.19 293 TYR A C 1
ATOM 2434 O O . TYR A 1 293 ? -24.444 1.458 21.696 1.00 84.19 293 TYR A O 1
ATOM 2442 N N . GLU A 1 294 ? -24.975 2.400 23.680 1.00 82.94 294 GLU A N 1
ATOM 2443 C CA . GLU A 1 294 ? -26.435 2.250 23.546 1.00 82.94 294 GLU A CA 1
ATOM 2444 C C . GLU A 1 294 ? -27.053 3.237 22.553 1.00 82.94 294 GLU A C 1
ATOM 2446 O O . GLU A 1 294 ? -28.013 2.907 21.862 1.00 82.94 294 GLU A O 1
ATOM 2451 N N . SER A 1 295 ? -26.490 4.442 22.457 1.00 80.25 295 SER A N 1
ATOM 2452 C CA . SER A 1 295 ? -26.981 5.505 21.581 1.00 80.25 295 SER A CA 1
ATOM 2453 C C . SER A 1 295 ? -25.842 6.174 20.800 1.00 80.25 295 SER A C 1
ATOM 2455 O O . SER A 1 295 ? -24.689 6.202 21.265 1.00 80.25 295 SER A O 1
ATOM 2457 N N . PRO A 1 296 ? -26.128 6.697 19.591 1.00 80.06 296 PRO A N 1
ATOM 2458 C CA . PRO A 1 296 ? -25.175 7.522 18.864 1.00 80.06 296 PRO A CA 1
ATOM 2459 C C . PRO A 1 296 ? -24.973 8.854 19.597 1.00 80.06 296 PRO A C 1
ATOM 2461 O O . PRO A 1 296 ? -25.893 9.382 20.218 1.00 80.06 296 PRO A O 1
ATOM 2464 N N . GLY A 1 297 ? -23.764 9.401 19.538 1.00 80.56 297 GLY A N 1
ATOM 2465 C CA . GLY A 1 297 ? -23.424 10.644 20.223 1.00 80.56 297 GLY A CA 1
ATOM 2466 C C . GLY A 1 297 ? -21.959 11.020 20.057 1.00 80.56 297 GLY A C 1
ATOM 2467 O O . GLY A 1 297 ? -21.244 10.465 19.219 1.00 80.56 297 GLY A O 1
ATOM 2468 N N . GLU A 1 298 ? -21.494 11.963 20.870 1.00 75.88 298 GLU A N 1
ATOM 2469 C CA . GLU A 1 298 ? -20.110 12.421 20.800 1.00 75.88 298 GLU A CA 1
ATOM 2470 C C . GLU A 1 298 ? -19.108 11.305 21.129 1.00 75.88 298 GLU A C 1
ATOM 2472 O O . GLU A 1 298 ? -19.369 10.374 21.908 1.00 75.88 298 GLU A O 1
ATOM 2477 N N . VAL A 1 299 ? -17.942 11.385 20.488 1.00 75.94 299 VAL A N 1
ATOM 2478 C CA . VAL A 1 299 ? -16.837 10.454 20.725 1.00 75.94 299 VAL A CA 1
ATOM 2479 C C . VAL A 1 299 ? -16.293 10.705 22.136 1.00 75.94 299 VAL A C 1
ATOM 2481 O O . VAL A 1 299 ? -15.978 11.858 22.436 1.00 75.94 299 VAL A O 1
ATOM 2484 N N . PRO A 1 300 ? -16.149 9.671 22.990 1.00 69.31 300 PRO A N 1
ATOM 2485 C CA . PRO A 1 300 ? -15.667 9.857 24.354 1.00 69.31 300 PRO A CA 1
ATOM 2486 C C . PRO A 1 300 ? -14.300 10.551 24.372 1.00 69.31 300 PRO A C 1
ATOM 2488 O O . PRO A 1 300 ? -13.394 10.168 23.629 1.00 69.31 300 PRO A O 1
ATOM 2491 N N . GLN A 1 301 ? -14.163 11.584 25.201 1.00 68.31 301 GLN A N 1
ATOM 2492 C CA . GLN A 1 301 ? -12.916 12.331 25.362 1.00 68.31 301 GLN A CA 1
ATOM 2493 C C . GLN A 1 301 ? -12.144 11.819 26.583 1.00 68.31 301 GLN A C 1
ATOM 2495 O O . GLN A 1 301 ? -12.736 11.353 27.557 1.00 68.31 301 GLN A O 1
ATOM 2500 N N . LEU A 1 302 ? -10.813 11.885 26.511 1.00 62.97 302 LEU A N 1
ATOM 2501 C CA . LEU A 1 302 ? -9.927 11.520 27.616 1.00 62.97 302 LEU A CA 1
ATOM 2502 C C . LEU A 1 302 ? -10.177 12.433 28.817 1.00 62.97 302 LEU A C 1
ATOM 2504 O O . LEU A 1 302 ? -10.416 13.630 28.647 1.00 62.97 302 LEU A O 1
ATOM 2508 N N . ALA A 1 303 ? -10.090 11.880 30.025 1.00 59.03 303 ALA A N 1
ATOM 2509 C CA . ALA A 1 303 ? -10.034 12.717 31.207 1.00 59.03 303 ALA A CA 1
ATOM 2510 C C . ALA A 1 303 ? -8.670 13.419 31.250 1.00 59.03 303 ALA A C 1
ATOM 2512 O O . ALA A 1 303 ? -7.646 12.759 31.411 1.00 59.03 303 ALA A O 1
ATOM 2513 N N . THR A 1 304 ? -8.675 14.737 31.041 1.00 47.00 304 THR A N 1
ATOM 2514 C CA . THR A 1 304 ? -7.584 15.637 31.442 1.00 47.00 304 THR A CA 1
ATOM 2515 C C . THR A 1 304 ? -7.437 15.652 32.951 1.00 47.00 304 THR A C 1
ATOM 2517 O O . THR A 1 304 ? -8.505 15.705 33.614 1.00 47.00 304 THR A O 1
#

InterPro domains:
  IPR004151 7TM GPCR, serpentine receptor class e (Sre) [PF03125] (4-179)

Foldseek 3Di:
DPDPPDPVVCVVVLVVQLVVQLVVQLVLCVLVLVLVVLLVCLVCLPCVVPDDCPVSSVVSVVVSSVVSSVVSCCVRPVVDDVVVVLVVLVVS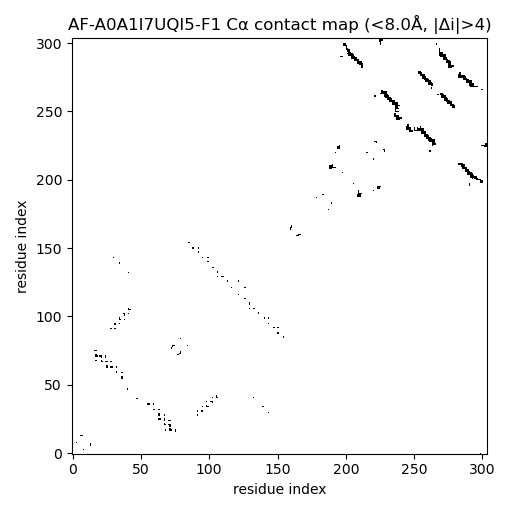LVSLVVSLVSLVVSLVVVVVVCVVCVPPDDDPVSVVVSVVSVVVSVVSVVVSVVSSVVSVVVSVVVVCVVVCVCVVCVVVVVVVVCQVPPPPPPDRAAQDDDLDDPQDQFWDKDKHKHWQPDPDDVVVVQDHQQDDWDKDKDKFAWDDDPPDIDGDPPDPHQKIWIWIWTARPVQNQWIKIKIFMGGNNHTDGMIMIMIGRNGGHHGRDGDD

pLDDT: mean 73.76, std 11.52, range [33.44, 93.94]

Nearest PDB structures (foldseek):
  8pm2-assembly1_R  TM=5.838E-01  e=2.235E+00  Mus musculus
  8inr-assembly1_R  TM=5.986E-01  e=4.614E+00  Influenza A virus (A/Victoria/3/1975(H3N2))
  8qj2-assembly1_A  TM=5.257E-01  e=8.521E+00  Escherichia coli

Radius of gyration: 31.25 Å; Cα contacts (8 Å, |Δi|>4): 318; chains: 1; bounding box: 60×54×91 Å

Sequence (304 aa):
MPRIKNLWDYPFLLLGMILITHYYTFSVVALTGLTFERSCATFWMNDYESKKRPGISIFIFIFLELFSAFIAFTWITLQFNSYYWIVIGMLVLITNFMLFFYIWYWNTKMHRILETMVLKKYTLQARFQAKENARSLNLLKFIVSGVTGCIFVEGLFFVVQWTKAIKSYEVALLFVLEFTNSQNKNGPLPSSFPRLPPLIAGTGCFVFFIRGHCNVKVESLLKDHLGNWEDNKIELPLDRSGNKFTVNNKSKGKWKLVKLSARNSRTERLKKYIFYITKNNLMNGNIMVMYHYESPGEVPQLAT

Mean predicted aligned error: 17.08 Å

Secondary structure (DSSP, 8-state):
----S-GGG-HHHHHHHHHHHHHHHHHHHHHHHHHHHHHHHHHTGGGTTT---HHHHHHHHHHHHHHHHHHHHHHHHT---HHHHHHHHHHHHHHHHHHHHHHHHHHHHHHHHHHHHTTT---HHHHHHHHHHHHHHHHHHHHHHHHHHHHHHHHHHHHHHHTTGGGGGHHHHHHHHHHHH---TT-SS-SS--SS----SS-EEEEEEEE--S---HHHHH--TT--EEEEEEEEEEEEETTEEEE-TT---SEEEEEEEEEETTEEEEEEEEEEEEETTEE-SEEEEEEEE-S--PPPPP--